Protein AF-A0A7C1D410-F1 (afdb_monomer)

Structure (mmCIF, N/CA/C/O backbone):
data_AF-A0A7C1D410-F1
#
_entry.id   AF-A0A7C1D410-F1
#
loop_
_atom_site.group_PDB
_atom_site.id
_atom_site.type_symbol
_atom_site.label_atom_id
_atom_site.label_alt_id
_atom_site.label_comp_id
_atom_site.label_asym_id
_atom_site.label_entity_id
_atom_site.label_seq_id
_atom_site.pdbx_PDB_ins_code
_atom_site.Cartn_x
_atom_site.Cartn_y
_atom_site.Cartn_z
_atom_site.occupancy
_atom_site.B_iso_or_equiv
_atom_site.auth_seq_id
_atom_site.auth_comp_id
_atom_site.auth_asym_id
_atom_site.auth_atom_id
_atom_site.pdbx_PDB_model_num
ATOM 1 N N . MET A 1 1 ? -9.248 -12.088 -56.729 1.00 52.62 1 MET A N 1
ATOM 2 C CA . MET A 1 1 ? -8.043 -11.972 -55.881 1.00 52.62 1 MET A CA 1
ATOM 3 C C . MET A 1 1 ? -7.050 -11.144 -56.674 1.00 52.62 1 MET A C 1
ATOM 5 O O . MET A 1 1 ? -6.505 -11.641 -57.649 1.00 52.62 1 MET A O 1
ATOM 9 N N . GLU A 1 2 ? -6.961 -9.853 -56.378 1.00 59.94 2 GLU A N 1
ATOM 10 C CA . GLU A 1 2 ? -6.149 -8.913 -57.153 1.00 59.94 2 GLU A CA 1
ATOM 11 C C . GLU A 1 2 ? -4.677 -9.097 -56.770 1.00 59.94 2 GLU A C 1
ATOM 13 O O . GLU A 1 2 ? -4.316 -9.057 -55.591 1.00 59.94 2 GLU A O 1
ATOM 18 N N . TYR A 1 3 ? -3.840 -9.412 -57.756 1.00 63.78 3 TYR A N 1
ATOM 19 C CA . TYR A 1 3 ? -2.422 -9.667 -57.544 1.00 63.78 3 TYR A CA 1
ATOM 20 C C . TYR A 1 3 ? -1.728 -8.333 -57.257 1.00 63.78 3 TYR A C 1
ATOM 22 O O . TYR A 1 3 ? -1.525 -7.523 -58.158 1.00 63.78 3 TYR A O 1
ATOM 30 N N . VAL A 1 4 ? -1.392 -8.083 -55.989 1.00 71.94 4 VAL A N 1
ATOM 31 C CA . VAL A 1 4 ? -0.622 -6.898 -55.595 1.00 71.94 4 VAL A CA 1
ATOM 32 C C . VAL A 1 4 ? 0.793 -7.041 -56.154 1.00 71.94 4 VAL A C 1
ATOM 34 O O . VAL A 1 4 ? 1.614 -7.784 -55.609 1.00 71.94 4 VAL A O 1
ATOM 37 N N . ASP A 1 5 ? 1.073 -6.330 -57.246 1.00 63.28 5 ASP A N 1
ATOM 38 C CA . ASP A 1 5 ? 2.399 -6.260 -57.855 1.00 63.28 5 ASP A CA 1
ATOM 39 C C . ASP A 1 5 ? 3.397 -5.648 -56.859 1.00 63.28 5 ASP A C 1
ATOM 41 O O . ASP A 1 5 ? 3.378 -4.452 -56.541 1.00 63.28 5 ASP A O 1
ATOM 45 N N . ARG A 1 6 ? 4.269 -6.492 -56.298 1.00 64.94 6 ARG A N 1
ATOM 46 C CA . ARG A 1 6 ? 5.335 -6.036 -55.406 1.00 64.94 6 ARG A CA 1
ATOM 47 C C . ARG A 1 6 ? 6.407 -5.376 -56.265 1.00 64.94 6 ARG A C 1
ATOM 49 O O . ARG A 1 6 ? 7.318 -6.057 -56.734 1.00 64.94 6 ARG A O 1
ATOM 56 N N . LYS A 1 7 ? 6.341 -4.043 -56.403 1.00 69.06 7 LYS A N 1
ATOM 57 C CA . LYS A 1 7 ? 7.440 -3.226 -56.951 1.00 69.06 7 LYS A CA 1
ATOM 58 C C . LYS A 1 7 ? 8.784 -3.764 -56.449 1.00 69.06 7 LYS A C 1
ATOM 60 O O . LYS A 1 7 ? 8.989 -3.882 -55.236 1.00 69.06 7 LYS A O 1
ATOM 65 N N . LYS A 1 8 ? 9.696 -4.079 -57.379 1.00 63.19 8 LYS A N 1
ATOM 66 C CA . LYS A 1 8 ? 11.074 -4.486 -57.064 1.00 63.19 8 LYS A CA 1
ATOM 67 C C . LYS A 1 8 ? 11.668 -3.445 -56.110 1.00 63.19 8 LYS A C 1
ATOM 69 O O . LYS A 1 8 ? 11.778 -2.270 -56.461 1.00 63.19 8 LYS A O 1
ATOM 74 N N . ARG A 1 9 ? 11.978 -3.857 -54.875 1.00 65.88 9 ARG A N 1
ATOM 75 C CA . ARG A 1 9 ? 12.610 -2.977 -53.880 1.00 65.88 9 ARG A CA 1
ATOM 76 C C . ARG A 1 9 ? 13.942 -2.487 -54.456 1.00 65.88 9 ARG A C 1
ATOM 78 O O . ARG A 1 9 ? 14.600 -3.230 -55.179 1.00 65.88 9 ARG A O 1
ATOM 85 N N . GLN A 1 10 ? 14.336 -1.247 -54.158 1.00 73.19 10 GLN A N 1
ATOM 86 C CA . GLN A 1 10 ? 15.646 -0.730 -54.574 1.00 73.19 10 GLN A CA 1
ATOM 87 C C . GLN A 1 10 ? 16.755 -1.713 -54.163 1.00 73.19 10 GLN A C 1
ATOM 89 O O . GLN A 1 10 ? 16.765 -2.191 -53.030 1.00 73.19 10 GLN A O 1
ATOM 94 N N . PHE A 1 11 ? 17.697 -1.985 -55.069 1.00 72.69 11 PHE A N 1
ATOM 95 C CA . PHE A 1 11 ? 18.791 -2.954 -54.894 1.00 72.69 11 PHE A CA 1
ATOM 96 C C . PHE A 1 11 ? 19.557 -2.785 -53.567 1.00 72.69 11 PHE A C 1
ATOM 98 O O . PHE A 1 11 ? 19.871 -3.756 -52.884 1.00 72.69 11 PHE A O 1
ATOM 105 N N . LEU A 1 12 ? 19.759 -1.537 -53.131 1.00 66.44 12 LEU A N 1
ATOM 106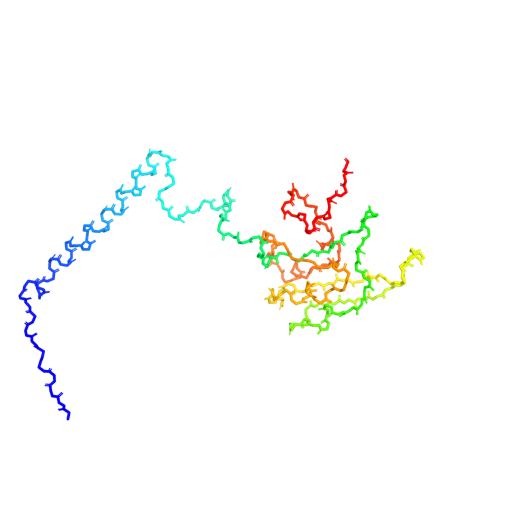 C CA . LEU A 1 12 ? 20.414 -1.197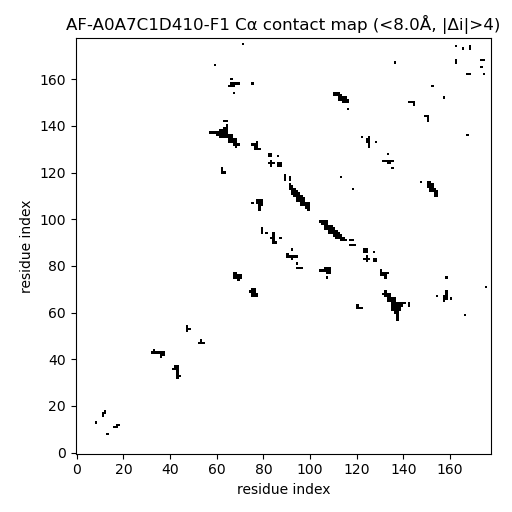 -51.861 1.00 66.44 12 LEU A CA 1
ATOM 107 C C . LEU A 1 12 ? 19.630 -1.630 -50.612 1.00 66.44 12 LEU A C 1
ATOM 109 O O . LEU A 1 12 ? 20.229 -1.897 -49.574 1.00 66.44 12 LEU A O 1
ATOM 113 N N . ILE A 1 13 ? 18.302 -1.708 -50.704 1.00 66.31 13 ILE A N 1
ATOM 114 C CA . ILE A 1 13 ? 17.437 -2.220 -49.633 1.00 66.31 13 ILE A CA 1
ATOM 115 C C . ILE A 1 13 ? 17.504 -3.753 -49.604 1.00 66.31 13 ILE A C 1
ATOM 117 O O . ILE A 1 13 ? 17.440 -4.352 -48.537 1.00 66.31 13 ILE A O 1
ATOM 121 N N . GLN A 1 14 ? 17.674 -4.388 -50.766 1.00 70.38 14 GLN A N 1
ATOM 122 C CA . GLN A 1 14 ? 17.748 -5.844 -50.908 1.00 70.38 14 GLN A CA 1
ATOM 123 C C . GLN A 1 14 ? 19.069 -6.434 -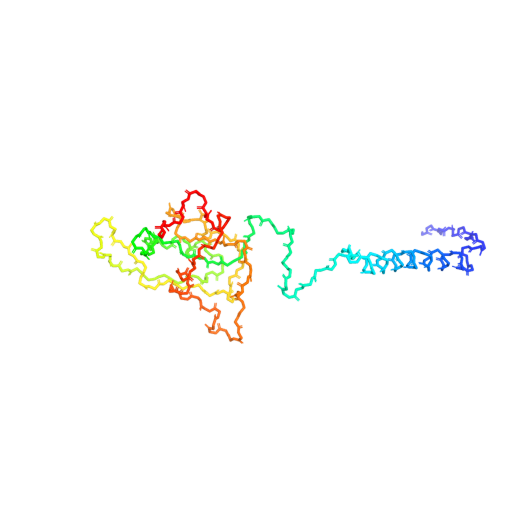50.385 1.00 70.38 14 GLN A C 1
ATOM 125 O O . GLN A 1 14 ? 19.098 -7.580 -49.954 1.00 70.38 14 GLN A O 1
ATOM 130 N N . ILE A 1 15 ? 20.144 -5.640 -50.383 1.00 84.25 15 ILE A N 1
ATOM 131 C CA . ILE A 1 15 ? 21.463 -6.010 -49.846 1.00 84.25 15 ILE A CA 1
ATOM 132 C C . ILE A 1 15 ? 21.547 -5.838 -48.311 1.00 84.25 15 ILE A C 1
ATOM 134 O O . ILE A 1 15 ? 22.497 -6.302 -47.689 1.00 84.25 15 ILE A O 1
ATOM 138 N N . TYR A 1 16 ? 20.552 -5.203 -47.676 1.00 82.12 16 TYR A N 1
ATOM 139 C CA . TYR A 1 16 ? 20.408 -4.989 -46.222 1.00 82.12 16 TYR A CA 1
ATOM 140 C C . TYR A 1 16 ? 21.549 -4.245 -45.489 1.00 82.12 16 TYR A C 1
ATOM 142 O O . TYR A 1 16 ? 21.303 -3.711 -44.407 1.00 82.12 16 TYR A O 1
ATOM 150 N N . TYR A 1 17 ? 22.758 -4.110 -46.051 1.00 86.44 17 TYR A N 1
ATOM 151 C CA . TYR A 1 17 ? 23.916 -3.493 -45.383 1.00 86.44 17 TYR A CA 1
ATOM 152 C C . TYR A 1 17 ? 23.662 -2.064 -44.896 1.00 86.44 17 TYR A C 1
ATOM 154 O O . TYR A 1 17 ? 24.119 -1.705 -43.813 1.00 86.44 17 TYR A O 1
ATOM 162 N N . ARG A 1 18 ? 22.902 -1.254 -45.647 1.00 85.44 18 ARG A N 1
ATOM 163 C CA . ARG A 1 18 ? 22.551 0.115 -45.230 1.00 85.44 18 ARG A CA 1
ATOM 164 C C . ARG A 1 18 ? 21.728 0.124 -43.941 1.00 85.44 18 ARG A C 1
ATOM 166 O O . ARG A 1 18 ? 21.987 0.939 -43.059 1.00 85.44 18 ARG A O 1
ATOM 173 N N . GLU A 1 19 ? 20.757 -0.775 -43.828 1.00 88.94 19 GLU A N 1
ATOM 174 C CA . GLU A 1 19 ? 19.895 -0.864 -42.647 1.00 88.94 19 GLU A CA 1
ATOM 175 C C . GLU A 1 19 ? 20.641 -1.480 -41.459 1.00 88.94 19 GLU A C 1
ATOM 177 O O . GLU A 1 19 ? 20.498 -1.003 -40.334 1.00 88.94 19 GLU A O 1
ATOM 182 N N . ILE A 1 20 ? 21.519 -2.459 -41.708 1.00 92.19 20 ILE A N 1
ATOM 183 C CA . ILE A 1 20 ? 22.400 -3.032 -40.680 1.00 92.19 20 ILE A CA 1
ATOM 184 C C . ILE A 1 20 ? 23.340 -1.958 -40.121 1.00 92.19 20 ILE A C 1
ATOM 186 O O . ILE A 1 20 ? 23.398 -1.765 -38.908 1.00 92.19 20 ILE A O 1
ATOM 190 N N . ALA A 1 21 ? 24.028 -1.208 -40.986 1.00 93.94 21 ALA A N 1
ATOM 191 C CA . ALA A 1 21 ? 24.919 -0.128 -40.570 1.00 93.94 21 ALA A CA 1
ATOM 192 C C . ALA A 1 21 ? 24.168 0.962 -39.794 1.00 93.94 21 ALA A C 1
ATOM 194 O O . ALA A 1 21 ? 24.667 1.468 -38.789 1.00 93.94 21 ALA A O 1
ATOM 195 N N . ARG A 1 22 ? 22.937 1.288 -40.213 1.00 92.38 22 ARG A N 1
ATOM 196 C CA . ARG A 1 22 ? 22.070 2.218 -39.485 1.00 92.38 22 ARG A CA 1
ATOM 197 C C . ARG A 1 22 ? 21.717 1.691 -38.093 1.00 92.38 22 ARG A C 1
ATOM 199 O O . ARG A 1 22 ? 21.797 2.453 -37.134 1.00 92.38 22 ARG A O 1
ATOM 206 N N . GLY A 1 23 ? 21.368 0.411 -37.969 1.00 94.88 23 GLY A N 1
ATOM 207 C CA . GLY A 1 23 ? 21.079 -0.234 -36.687 1.00 94.88 23 GLY A CA 1
ATOM 208 C C . GLY A 1 23 ? 22.282 -0.224 -35.744 1.00 94.88 23 GLY A C 1
ATOM 209 O O . GLY A 1 23 ? 22.157 0.233 -34.608 1.00 94.88 23 GLY A O 1
ATOM 210 N N . VAL A 1 24 ? 23.454 -0.636 -36.240 1.00 96.88 24 VAL A N 1
ATOM 211 C CA . VAL A 1 24 ? 24.717 -0.607 -35.481 1.00 96.88 24 VAL A CA 1
ATOM 212 C C . VAL A 1 24 ? 25.047 0.815 -35.040 1.00 96.88 24 VAL A C 1
ATOM 214 O O . VAL A 1 24 ? 25.335 1.045 -33.874 1.00 96.88 24 VAL A O 1
ATOM 217 N N . TRP A 1 25 ? 24.928 1.807 -35.924 1.00 96.75 25 TRP A N 1
ATOM 218 C CA . TRP A 1 25 ? 25.192 3.197 -35.555 1.00 96.75 25 TRP A CA 1
ATOM 219 C C . TRP A 1 25 ? 24.279 3.690 -34.421 1.00 96.75 25 TRP A C 1
ATOM 221 O O . TRP A 1 25 ? 24.751 4.352 -33.493 1.00 96.75 25 TRP A O 1
ATOM 231 N N . ILE A 1 26 ? 22.986 3.343 -34.450 1.00 95.00 26 ILE A N 1
ATOM 232 C CA . ILE A 1 26 ? 22.039 3.705 -33.384 1.00 95.00 26 ILE A CA 1
ATOM 233 C C . ILE A 1 26 ? 22.449 3.048 -32.059 1.00 95.00 26 ILE A C 1
ATOM 235 O O . ILE A 1 26 ? 22.547 3.740 -31.042 1.00 95.00 26 ILE A O 1
ATOM 239 N N . THR A 1 27 ? 22.717 1.739 -32.049 1.00 95.31 27 THR A N 1
ATOM 240 C CA . THR A 1 27 ? 23.078 1.016 -30.818 1.00 95.31 27 THR A CA 1
ATOM 241 C C . THR A 1 27 ? 24.409 1.502 -30.252 1.00 95.31 27 THR A C 1
ATOM 243 O O . THR A 1 27 ? 24.490 1.806 -29.061 1.00 95.31 27 THR A O 1
ATOM 246 N N . THR A 1 28 ? 25.418 1.692 -31.106 1.00 96.56 28 THR A N 1
ATOM 247 C CA . THR A 1 28 ? 26.718 2.268 -30.748 1.00 96.56 28 THR A CA 1
ATOM 248 C C . THR A 1 28 ? 26.562 3.662 -30.135 1.00 96.56 28 THR A C 1
ATOM 250 O O . THR A 1 28 ? 27.127 3.935 -29.075 1.00 96.56 28 THR A O 1
ATOM 253 N N . LYS A 1 29 ? 25.734 4.536 -30.724 1.00 94.56 29 LYS A N 1
ATOM 254 C CA . LYS A 1 29 ? 25.458 5.877 -30.182 1.00 94.56 29 LYS A CA 1
ATOM 255 C C . LYS A 1 29 ? 24.844 5.822 -28.781 1.00 94.56 29 LYS A C 1
ATOM 257 O O . LYS A 1 29 ? 25.251 6.587 -27.906 1.00 94.56 29 LYS A O 1
ATOM 262 N N . HIS A 1 30 ? 23.867 4.944 -28.551 1.00 91.94 30 HIS A N 1
ATOM 263 C CA . HIS A 1 30 ? 23.249 4.792 -27.231 1.00 91.94 30 HIS A CA 1
ATOM 264 C C . HIS A 1 30 ? 24.221 4.216 -26.195 1.00 91.94 30 HIS A C 1
ATOM 266 O O . HIS A 1 30 ? 24.266 4.729 -25.075 1.00 91.94 30 HIS A O 1
ATOM 272 N N . PHE A 1 31 ? 25.027 3.220 -26.577 1.00 92.38 31 PHE A N 1
ATOM 273 C CA . PHE A 1 31 ? 26.050 2.621 -25.720 1.00 92.38 31 PHE A CA 1
ATOM 274 C C . PHE A 1 31 ? 27.056 3.668 -25.238 1.00 92.38 31 PHE A C 1
ATOM 276 O O . PHE A 1 31 ? 27.180 3.894 -24.035 1.00 92.38 31 PHE A O 1
ATOM 283 N N . PHE A 1 32 ? 27.704 4.380 -26.164 1.00 93.31 32 PHE A N 1
ATOM 284 C CA . PHE A 1 32 ? 28.724 5.363 -25.801 1.00 93.31 32 PHE A CA 1
ATOM 285 C C . PHE A 1 32 ? 28.147 6.556 -25.033 1.00 93.31 32 PHE A C 1
ATOM 287 O O . PHE A 1 32 ? 28.782 7.038 -24.098 1.00 93.31 32 PHE A O 1
ATOM 294 N N . ARG A 1 33 ? 26.919 7.000 -25.343 1.00 90.00 33 ARG A N 1
ATOM 295 C CA . ARG A 1 33 ? 26.252 8.063 -24.570 1.00 90.00 33 ARG A CA 1
ATOM 296 C C . ARG A 1 33 ? 26.000 7.647 -23.119 1.00 90.00 33 ARG A C 1
ATOM 298 O O . ARG A 1 33 ? 26.190 8.458 -22.216 1.00 90.00 33 ARG A O 1
ATOM 305 N N . ASN A 1 34 ? 25.549 6.414 -22.892 1.00 89.88 34 ASN A N 1
ATOM 306 C CA . ASN A 1 34 ? 25.283 5.913 -21.544 1.00 89.88 34 ASN A CA 1
ATOM 307 C C . ASN A 1 34 ? 26.589 5.646 -20.781 1.00 89.88 34 ASN A C 1
ATOM 309 O O . ASN A 1 34 ? 26.687 6.027 -19.616 1.00 89.88 34 ASN A O 1
ATOM 313 N N . LEU A 1 35 ? 27.598 5.077 -21.450 1.00 89.62 35 LEU A N 1
ATOM 314 C CA . LEU A 1 35 ? 28.924 4.831 -20.881 1.00 89.62 35 LEU A CA 1
ATOM 315 C C . LEU A 1 35 ? 29.604 6.135 -20.453 1.00 89.62 35 LEU A C 1
ATOM 317 O O . LEU A 1 35 ? 30.111 6.226 -19.342 1.00 89.62 35 LEU A O 1
ATOM 321 N N . TRP A 1 36 ? 29.554 7.171 -21.293 1.00 90.62 36 TRP A N 1
ATOM 322 C CA . TRP A 1 36 ? 30.120 8.481 -20.967 1.00 90.62 36 TRP A CA 1
ATOM 323 C C . TRP A 1 36 ? 29.472 9.109 -19.729 1.00 90.62 36 TRP A C 1
ATOM 325 O O . TRP A 1 36 ? 30.154 9.659 -18.865 1.00 90.62 36 TRP A O 1
ATOM 335 N N . LYS A 1 37 ? 28.143 9.017 -19.612 1.00 87.94 37 LYS A N 1
ATOM 336 C CA . LYS A 1 37 ? 27.432 9.488 -18.417 1.00 87.94 37 LYS A CA 1
ATOM 337 C C . LYS A 1 37 ? 27.864 8.714 -17.167 1.00 87.94 37 LYS A C 1
ATOM 339 O O . LYS A 1 37 ? 28.155 9.345 -16.159 1.00 87.94 37 LYS A O 1
ATOM 344 N N . TRP A 1 38 ? 27.985 7.388 -17.255 1.00 82.62 38 TRP A N 1
ATOM 345 C CA . TRP A 1 38 ? 28.460 6.561 -16.141 1.00 82.62 38 TRP A CA 1
ATOM 346 C C . TRP A 1 38 ? 29.895 6.918 -15.718 1.00 82.62 38 TRP A C 1
ATOM 348 O O . TRP A 1 38 ? 30.133 7.159 -14.539 1.00 82.62 38 TRP A O 1
ATOM 358 N N . LEU A 1 39 ? 30.819 7.073 -16.677 1.00 89.25 39 LEU A N 1
ATOM 359 C CA . LEU A 1 39 ? 32.204 7.505 -16.425 1.00 89.25 39 LEU A CA 1
ATOM 360 C C . LEU A 1 39 ? 32.301 8.897 -15.777 1.00 89.25 39 LEU A C 1
ATOM 362 O O . LEU A 1 39 ? 33.273 9.193 -15.093 1.00 89.25 39 LEU A O 1
ATOM 366 N N . THR A 1 40 ? 31.301 9.756 -15.988 1.00 88.81 40 THR A N 1
ATOM 367 C CA . THR A 1 40 ? 31.222 11.106 -15.402 1.00 88.81 40 THR A CA 1
ATOM 368 C C . THR A 1 40 ? 30.345 11.161 -14.145 1.00 88.81 40 THR A C 1
ATOM 370 O O . THR A 1 40 ? 29.924 12.246 -13.747 1.00 88.81 40 THR A O 1
ATOM 373 N N . PHE A 1 41 ? 30.044 10.007 -13.532 1.00 81.31 41 PHE A N 1
ATOM 374 C CA . PHE A 1 41 ? 29.181 9.862 -12.348 1.00 81.31 41 PHE A CA 1
ATOM 375 C C . PHE A 1 41 ? 27.780 10.485 -12.505 1.00 81.31 41 PHE A C 1
ATOM 377 O O . PHE A 1 41 ? 27.118 10.840 -11.533 1.00 81.31 41 PHE A O 1
ATOM 384 N N . ARG A 1 42 ? 27.293 10.616 -13.744 1.00 78.62 42 ARG A N 1
ATOM 385 C CA . ARG A 1 42 ? 25.939 11.082 -14.066 1.00 78.62 42 ARG A CA 1
ATOM 386 C C . ARG A 1 42 ? 25.040 9.886 -14.368 1.00 78.62 42 ARG A C 1
ATOM 388 O O . ARG A 1 42 ? 25.457 8.943 -15.040 1.00 78.62 42 ARG A O 1
ATOM 395 N N . LYS A 1 43 ? 23.768 9.939 -13.953 1.00 70.62 43 LYS A N 1
ATOM 396 C CA . LYS A 1 43 ? 22.791 8.876 -14.257 1.00 70.62 43 LYS A CA 1
ATOM 397 C C . LYS A 1 43 ? 22.645 8.698 -15.775 1.00 70.62 43 LYS A C 1
ATOM 399 O O . LYS A 1 43 ? 22.182 9.582 -16.502 1.00 70.62 43 LYS A O 1
ATOM 404 N N . GLY A 1 44 ? 23.149 7.560 -16.254 1.00 67.44 44 GLY A N 1
ATOM 405 C CA . GLY A 1 44 ? 23.318 7.250 -17.670 1.00 67.44 44 GLY A CA 1
ATOM 406 C C . GLY A 1 44 ? 22.053 6.743 -18.345 1.00 67.44 44 GLY A C 1
ATOM 407 O O . GLY A 1 44 ? 21.590 7.327 -19.331 1.00 67.44 44 GLY A O 1
ATOM 408 N N . GLY A 1 45 ? 21.529 5.646 -17.801 1.00 71.94 45 GLY A N 1
ATOM 409 C CA . GLY A 1 45 ? 20.339 4.948 -18.275 1.00 71.94 45 GLY A CA 1
ATOM 410 C C . GLY A 1 45 ? 19.094 5.241 -17.438 1.00 71.94 45 GLY A C 1
ATOM 411 O O . GLY A 1 45 ? 19.143 5.987 -16.468 1.00 71.94 45 GLY A O 1
ATOM 412 N N . VAL A 1 46 ? 17.987 4.602 -17.820 1.00 78.06 46 VAL A N 1
ATOM 413 C CA . VAL A 1 46 ? 16.696 4.607 -17.095 1.00 78.06 46 VAL A CA 1
ATOM 414 C C . VAL A 1 46 ? 16.721 3.627 -15.904 1.00 78.06 46 VAL A C 1
ATOM 416 O O . VAL A 1 46 ? 15.696 3.301 -15.323 1.00 78.06 46 VAL A O 1
ATOM 419 N N . VAL A 1 47 ? 17.898 3.100 -15.561 1.00 83.06 47 VAL A N 1
ATOM 420 C CA . VAL A 1 47 ? 18.067 2.143 -14.468 1.00 83.06 47 VAL A CA 1
ATOM 421 C C . VAL A 1 47 ? 18.189 2.888 -13.145 1.00 83.06 47 VAL A C 1
ATOM 423 O O . VAL A 1 47 ? 18.883 3.901 -13.060 1.00 83.06 47 VAL A O 1
ATOM 426 N N . ILE A 1 48 ? 17.519 2.360 -12.130 1.00 85.38 48 ILE A N 1
ATOM 427 C CA . ILE A 1 48 ? 17.669 2.763 -10.734 1.00 85.38 48 ILE A CA 1
ATOM 428 C C . ILE A 1 48 ? 18.424 1.664 -9.991 1.00 85.38 48 ILE A C 1
ATOM 430 O O . ILE A 1 48 ? 18.319 0.488 -10.354 1.00 85.38 48 ILE A O 1
ATOM 434 N N . LEU A 1 49 ? 19.192 2.044 -8.975 1.00 86.38 49 LEU A N 1
ATOM 435 C CA . LEU A 1 49 ? 19.882 1.087 -8.119 1.00 86.38 49 LEU A CA 1
ATOM 436 C C . LEU A 1 49 ? 18.956 0.719 -6.957 1.00 86.38 49 LEU A C 1
ATOM 438 O O . LEU A 1 49 ? 18.907 1.421 -5.959 1.00 86.38 49 LEU A O 1
ATOM 442 N N . TYR A 1 50 ? 18.176 -0.343 -7.121 1.00 87.25 50 TYR A N 1
ATOM 443 C CA . TYR A 1 50 ? 17.343 -0.878 -6.045 1.00 87.25 50 TYR A CA 1
ATOM 444 C C . TYR A 1 50 ? 18.179 -1.845 -5.189 1.00 87.25 50 TYR A C 1
ATOM 446 O O . TYR A 1 50 ? 18.838 -2.705 -5.787 1.00 87.25 50 TYR A O 1
ATOM 454 N N . PRO A 1 51 ? 18.121 -1.801 -3.843 1.00 88.12 51 PRO A N 1
ATOM 455 C CA . PRO A 1 51 ? 17.160 -1.087 -2.986 1.00 88.12 51 PRO A CA 1
ATOM 456 C C . PRO A 1 51 ? 17.551 0.334 -2.533 1.00 88.12 51 PRO A C 1
ATOM 458 O O . PRO A 1 51 ? 16.755 0.978 -1.857 1.00 88.12 51 PRO A O 1
ATOM 461 N N . GLU A 1 52 ? 18.740 0.832 -2.864 1.00 86.62 52 GLU A N 1
ATOM 462 C CA . GLU A 1 52 ? 19.272 2.107 -2.355 1.00 86.62 52 GLU A CA 1
ATOM 463 C C . GLU A 1 52 ? 18.508 3.338 -2.870 1.00 86.62 52 GLU A C 1
ATOM 465 O O . GLU A 1 52 ? 18.402 4.351 -2.182 1.00 86.62 52 GLU A O 1
ATOM 470 N N . GLU A 1 53 ? 17.974 3.257 -4.086 1.00 84.44 53 GLU A N 1
ATOM 471 C CA . GLU A 1 53 ? 17.153 4.282 -4.712 1.00 84.44 53 GLU A CA 1
ATOM 472 C C . GLU A 1 53 ? 15.747 3.747 -4.988 1.00 84.44 53 GLU A C 1
ATOM 474 O O . GLU A 1 53 ? 15.556 2.721 -5.649 1.00 84.44 53 GLU A O 1
ATOM 479 N N . THR A 1 54 ? 14.738 4.492 -4.540 1.00 79.50 54 THR A N 1
ATOM 480 C CA . THR A 1 54 ? 13.342 4.223 -4.878 1.00 79.50 54 THR A CA 1
ATOM 481 C C . THR A 1 54 ? 12.954 4.902 -6.187 1.00 79.50 54 THR A C 1
ATOM 483 O O . THR A 1 54 ? 13.607 5.823 -6.688 1.00 79.50 54 THR A O 1
ATOM 486 N N . ARG A 1 55 ? 11.872 4.410 -6.790 1.00 79.25 55 ARG A N 1
ATOM 487 C CA . ARG A 1 55 ? 11.332 4.966 -8.030 1.00 79.25 55 ARG A CA 1
ATOM 488 C C . ARG A 1 55 ? 10.769 6.374 -7.787 1.00 79.25 55 ARG A C 1
ATOM 490 O O . ARG A 1 55 ? 9.800 6.488 -7.040 1.00 79.25 55 ARG A O 1
ATOM 497 N N . PRO A 1 56 ? 11.296 7.424 -8.446 1.00 76.81 56 PRO A N 1
ATOM 498 C CA . PRO A 1 56 ? 10.800 8.789 -8.262 1.00 76.81 56 PRO A CA 1
ATOM 499 C C . PRO A 1 56 ? 9.458 9.040 -8.966 1.00 76.81 56 PRO A C 1
ATOM 501 O O . PRO A 1 56 ? 8.849 10.085 -8.773 1.00 76.81 56 PRO A O 1
ATOM 504 N N . ASP A 1 57 ? 9.008 8.117 -9.818 1.00 82.25 57 ASP A N 1
ATOM 505 C CA . ASP A 1 57 ? 7.821 8.260 -10.660 1.00 82.25 57 ASP A CA 1
ATOM 506 C C . ASP A 1 57 ? 6.532 7.691 -10.037 1.00 82.25 57 ASP A C 1
ATOM 508 O O . ASP A 1 57 ? 5.518 7.576 -10.726 1.00 82.25 57 ASP A O 1
ATOM 512 N N . MET A 1 58 ? 6.532 7.344 -8.744 1.00 79.94 58 MET A N 1
ATOM 513 C CA . MET A 1 58 ? 5.300 6.963 -8.045 1.00 79.94 58 MET A CA 1
ATOM 514 C C . MET A 1 58 ? 4.443 8.187 -7.709 1.00 79.94 58 MET A C 1
ATOM 516 O O . MET A 1 58 ? 4.922 9.189 -7.185 1.00 79.94 58 MET A O 1
ATOM 520 N N . SER A 1 59 ? 3.143 8.090 -7.992 1.00 83.00 59 SER A N 1
ATOM 521 C CA . SER A 1 59 ? 2.173 9.102 -7.572 1.00 83.00 59 SER A CA 1
ATOM 522 C C . SER A 1 59 ? 1.991 9.075 -6.047 1.00 83.00 59 SER A C 1
ATOM 524 O O . SER A 1 59 ? 1.953 7.984 -5.473 1.00 83.00 59 SER A O 1
ATOM 526 N N . PRO A 1 60 ? 1.754 10.231 -5.399 1.00 78.88 60 PRO A N 1
ATOM 527 C CA . PRO A 1 60 ? 1.340 10.277 -3.995 1.00 78.88 60 PRO A CA 1
ATOM 528 C C . PRO A 1 60 ? 0.066 9.466 -3.704 1.00 78.88 60 PRO A C 1
ATOM 530 O O . PRO A 1 60 ? -0.104 8.955 -2.606 1.00 78.88 60 PRO A O 1
ATOM 533 N N . ASN A 1 61 ? -0.807 9.289 -4.703 1.00 81.88 61 ASN A N 1
ATOM 534 C CA . ASN A 1 61 ? -2.063 8.541 -4.571 1.00 81.88 61 ASN A CA 1
ATOM 535 C C . ASN A 1 61 ? -1.902 7.038 -4.863 1.00 81.88 61 ASN A C 1
ATOM 537 O O . ASN A 1 61 ? -2.886 6.348 -5.151 1.00 81.88 61 ASN A O 1
ATOM 541 N N . ASN A 1 62 ? -0.669 6.526 -4.871 1.00 86.44 62 ASN A N 1
ATOM 542 C CA . ASN A 1 62 ? -0.424 5.115 -5.121 1.00 86.44 62 ASN A CA 1
ATOM 543 C C . ASN A 1 62 ? -1.068 4.236 -4.033 1.00 86.44 62 ASN A C 1
ATOM 545 O O . ASN A 1 62 ? -1.123 4.589 -2.858 1.00 86.44 62 ASN A O 1
ATOM 549 N N . ARG A 1 63 ? -1.568 3.069 -4.441 1.00 90.06 63 ARG A N 1
ATOM 550 C CA . ARG A 1 63 ? -2.315 2.143 -3.581 1.00 90.06 63 ARG A CA 1
ATOM 551 C C . ARG A 1 63 ? -1.389 1.026 -3.109 1.00 90.06 63 ARG A C 1
ATOM 553 O O . ARG A 1 63 ? -1.367 -0.054 -3.691 1.00 90.06 63 ARG A O 1
ATOM 560 N N . GLY A 1 64 ? -0.584 1.319 -2.095 1.00 88.62 64 GLY A N 1
ATOM 561 C CA . GLY A 1 64 ? 0.384 0.395 -1.509 1.00 88.62 64 GLY A CA 1
ATOM 562 C C . GLY A 1 64 ? -0.140 -0.285 -0.243 1.00 88.62 64 GLY A C 1
ATOM 563 O O . GLY A 1 64 ? -1.126 -1.024 -0.268 1.00 88.62 64 GLY A O 1
ATOM 564 N N . ARG A 1 65 ? 0.557 -0.092 0.880 1.00 87.19 65 ARG A N 1
ATOM 565 C CA . ARG A 1 65 ? 0.278 -0.795 2.142 1.00 87.19 65 ARG A CA 1
ATOM 566 C C . ARG A 1 65 ? -0.965 -0.273 2.857 1.00 87.19 65 ARG A C 1
ATOM 568 O O . ARG A 1 65 ? -1.127 0.928 3.025 1.00 87.19 65 ARG A O 1
ATOM 575 N N . HIS A 1 66 ? -1.794 -1.194 3.350 1.00 91.06 66 HIS A N 1
ATOM 576 C CA . HIS A 1 66 ? -2.937 -0.878 4.207 1.00 91.06 66 HIS A CA 1
ATOM 577 C C . HIS A 1 66 ? -2.460 -0.509 5.614 1.00 91.06 66 HIS A C 1
ATOM 579 O O . HIS A 1 66 ? -1.629 -1.217 6.188 1.00 91.06 66 HIS A O 1
ATOM 585 N N . VAL A 1 67 ? -3.027 0.554 6.175 1.00 90.50 67 VAL A N 1
ATOM 586 C CA . VAL A 1 67 ? -2.761 1.009 7.543 1.00 90.50 67 VAL A CA 1
ATOM 587 C C . VAL A 1 67 ? -4.054 1.386 8.249 1.00 90.50 67 VAL A C 1
ATOM 589 O O . VAL A 1 67 ? -5.012 1.847 7.620 1.00 90.50 67 VAL A O 1
ATOM 592 N N . LEU A 1 68 ? -4.075 1.182 9.565 1.00 91.19 68 LEU A N 1
ATOM 593 C CA . LEU A 1 68 ? -5.136 1.671 10.432 1.00 91.19 68 LEU A CA 1
ATOM 594 C C . LEU A 1 68 ? -4.686 2.961 11.103 1.00 91.19 68 LEU A C 1
ATOM 596 O O . LEU A 1 68 ? -3.649 3.008 11.758 1.00 91.19 68 LEU A O 1
ATOM 600 N N . VAL A 1 69 ? -5.503 3.999 10.969 1.00 87.75 69 VAL A N 1
ATOM 601 C CA . VAL A 1 69 ? -5.225 5.296 11.576 1.00 87.75 69 VAL A CA 1
ATOM 602 C C . VAL A 1 69 ? -5.529 5.242 13.070 1.00 87.75 69 VAL A C 1
ATOM 604 O O . VAL A 1 69 ? -6.553 4.698 13.503 1.00 87.75 69 VAL A O 1
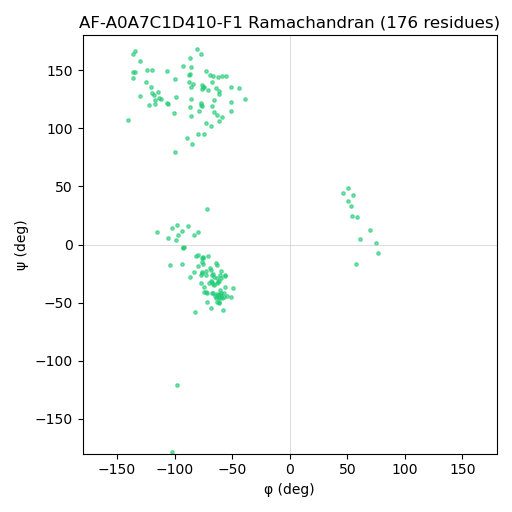ATOM 607 N N . GLN A 1 70 ? -4.636 5.831 13.857 1.00 85.62 70 GLN A N 1
ATOM 608 C CA . GLN A 1 70 ? -4.775 5.952 15.301 1.00 85.62 70 GLN A CA 1
ATOM 609 C C . GLN A 1 70 ? -5.448 7.279 15.689 1.00 85.62 70 GLN A C 1
ATOM 611 O O . GLN A 1 70 ? -5.426 8.276 14.962 1.00 85.62 70 GLN A O 1
ATOM 616 N N . ARG A 1 71 ? -6.107 7.284 16.844 1.00 83.81 71 ARG A N 1
ATOM 617 C CA . ARG A 1 71 ? -6.512 8.494 17.566 1.00 83.81 71 ARG A CA 1
ATOM 618 C C . ARG A 1 71 ? -5.314 9.042 18.362 1.00 83.81 71 ARG A C 1
ATOM 620 O O . ARG A 1 71 ? -4.348 8.309 18.551 1.00 83.81 71 ARG A O 1
ATOM 627 N N . PRO A 1 72 ? -5.393 10.271 18.907 1.00 78.69 72 PRO A N 1
ATOM 628 C CA . PRO A 1 72 ? -4.322 10.833 19.740 1.00 78.69 72 PRO A CA 1
ATOM 629 C C . PRO A 1 72 ? -3.951 9.977 20.961 1.00 78.69 72 PRO A C 1
ATOM 631 O O . PRO A 1 72 ? -2.824 10.016 21.426 1.00 78.69 72 PRO A O 1
ATOM 634 N N . ASN A 1 73 ? -4.885 9.166 21.464 1.00 76.44 73 ASN A N 1
ATOM 635 C CA . ASN A 1 73 ? -4.647 8.223 22.559 1.00 76.44 73 ASN A CA 1
ATOM 636 C C . ASN A 1 73 ? -4.022 6.881 22.108 1.00 76.44 73 ASN A C 1
ATOM 638 O O . ASN A 1 73 ? -4.011 5.932 22.886 1.00 76.44 73 ASN A O 1
ATOM 642 N N . GLY A 1 74 ? -3.597 6.751 20.846 1.00 77.31 74 GLY A N 1
ATOM 643 C CA . GLY A 1 74 ? -3.047 5.518 20.264 1.00 77.31 74 GLY A CA 1
ATOM 644 C C . GLY A 1 74 ? -4.089 4.448 19.901 1.00 77.31 74 GLY A C 1
ATOM 645 O O . GLY A 1 74 ? -3.765 3.448 19.261 1.00 77.31 74 GLY A O 1
ATOM 646 N N . SER A 1 75 ? -5.367 4.635 20.254 1.00 83.12 75 SER A N 1
ATOM 647 C CA . SER A 1 75 ? -6.427 3.677 19.911 1.00 83.12 75 SER A CA 1
ATOM 648 C C . SER A 1 75 ? -6.778 3.721 18.418 1.00 83.12 75 SER A C 1
ATOM 650 O O . SER A 1 75 ? -6.732 4.770 17.781 1.00 83.12 75 SER A O 1
ATOM 652 N N . SER A 1 76 ? -7.200 2.594 17.839 1.00 87.88 76 SER A N 1
ATOM 653 C CA . SER A 1 76 ? -7.661 2.555 16.441 1.00 87.88 76 SER A CA 1
ATOM 654 C C . SER A 1 76 ? -8.888 3.444 16.224 1.00 87.88 76 SER A C 1
ATOM 656 O O . SER A 1 76 ? -9.894 3.264 16.909 1.00 87.88 76 SER A O 1
ATOM 658 N N . ARG A 1 77 ? -8.871 4.317 15.207 1.00 90.19 77 ARG A N 1
ATOM 659 C CA . ARG A 1 77 ? -10.016 5.164 14.813 1.00 90.19 77 ARG A CA 1
ATOM 660 C C . ARG A 1 77 ? -11.235 4.365 14.325 1.00 90.19 77 ARG A C 1
ATOM 662 O O . ARG A 1 77 ? -12.342 4.896 14.264 1.00 90.19 77 ARG A O 1
ATOM 669 N N . CYS A 1 78 ? -11.061 3.085 13.998 1.00 93.06 78 CYS A N 1
ATOM 670 C CA . CYS A 1 78 ? -12.128 2.216 13.511 1.00 93.06 78 CYS A CA 1
ATOM 671 C C . CYS A 1 78 ? -13.253 2.053 14.547 1.00 93.06 78 CYS A C 1
ATOM 673 O O . CYS A 1 78 ? -13.003 1.742 15.708 1.00 93.06 78 CYS A O 1
ATOM 675 N N . VAL A 1 79 ? -14.502 2.210 14.098 1.00 93.69 79 VAL A N 1
ATOM 676 C CA . VAL A 1 79 ? -15.728 2.025 14.906 1.00 93.69 79 VAL A CA 1
ATOM 677 C C . VAL A 1 79 ? -16.435 0.692 14.625 1.00 93.69 79 VAL A C 1
ATOM 679 O O . VAL A 1 79 ? -17.605 0.514 14.947 1.00 93.69 79 VAL A O 1
ATOM 682 N N . ALA A 1 80 ? -15.746 -0.239 13.955 1.00 95.75 80 ALA A N 1
ATOM 683 C CA . ALA A 1 80 ? -16.255 -1.561 13.583 1.00 95.75 80 ALA A CA 1
ATOM 684 C C . ALA A 1 80 ? -17.625 -1.551 12.856 1.00 95.75 80 ALA A C 1
ATOM 686 O O . ALA A 1 80 ? -18.441 -2.452 13.036 1.00 95.75 80 ALA A O 1
ATOM 687 N N . CYS A 1 81 ? -17.867 -0.557 11.990 1.00 95.31 81 CYS A N 1
ATOM 688 C CA . CYS A 1 81 ? -19.095 -0.443 11.182 1.00 95.31 81 CYS A CA 1
ATOM 689 C C . CYS A 1 81 ? -19.216 -1.488 10.055 1.00 95.31 81 CYS A C 1
ATOM 691 O O . CYS A 1 81 ? -20.259 -1.580 9.419 1.00 95.31 81 CYS A O 1
ATOM 693 N N . GLN A 1 82 ? -18.144 -2.241 9.782 1.00 95.44 82 GLN A N 1
ATOM 694 C CA . GLN A 1 82 ? -18.040 -3.286 8.752 1.00 95.44 82 GLN A CA 1
ATOM 695 C C . GLN A 1 82 ? -18.238 -2.848 7.289 1.00 95.44 82 GLN A C 1
ATOM 697 O O . GLN A 1 82 ? -18.147 -3.685 6.397 1.00 95.44 82 GLN A O 1
ATOM 702 N N . MET A 1 83 ? -18.392 -1.553 6.994 1.00 97.06 83 MET A N 1
ATOM 703 C CA . MET A 1 83 ? -18.561 -1.064 5.614 1.00 97.06 83 MET A CA 1
ATOM 704 C C . MET A 1 83 ? -17.403 -1.465 4.688 1.00 97.06 83 MET A C 1
ATOM 706 O O . MET A 1 83 ? -17.631 -1.900 3.562 1.00 97.06 83 MET A O 1
ATOM 710 N N . CYS A 1 84 ? -16.160 -1.386 5.178 1.00 97.12 84 CYS A N 1
ATOM 711 C CA . CYS A 1 84 ? -14.981 -1.773 4.405 1.00 97.12 84 CYS A CA 1
ATOM 712 C C . CYS A 1 84 ? -14.914 -3.283 4.118 1.00 97.12 84 CYS A C 1
ATOM 714 O O . CYS A 1 84 ? -14.430 -3.671 3.057 1.00 97.12 84 CYS A O 1
ATOM 716 N N . ALA A 1 85 ? -15.419 -4.128 5.022 1.00 97.06 85 ALA A N 1
ATOM 717 C CA . ALA A 1 85 ? -15.509 -5.567 4.793 1.00 97.06 85 ALA A CA 1
ATOM 718 C C . ALA A 1 85 ? -16.594 -5.895 3.759 1.00 97.06 85 ALA A C 1
ATOM 720 O O . ALA A 1 85 ? -16.348 -6.684 2.850 1.00 97.06 85 ALA A O 1
ATOM 721 N N . THR A 1 86 ? -17.746 -5.223 3.836 1.00 97.31 86 THR A N 1
ATOM 722 C CA . THR A 1 86 ? -18.865 -5.416 2.902 1.00 97.31 86 THR A CA 1
ATOM 723 C C . THR A 1 86 ? -18.539 -4.959 1.481 1.00 97.31 86 THR A C 1
ATOM 725 O O . THR A 1 86 ? -18.887 -5.648 0.528 1.00 97.31 86 THR A O 1
ATOM 728 N N . ILE A 1 87 ? -17.859 -3.818 1.312 1.00 98.00 87 ILE A N 1
ATOM 729 C CA . ILE A 1 87 ? -17.511 -3.295 -0.021 1.00 98.00 87 ILE A CA 1
ATOM 730 C C . ILE A 1 87 ? -16.339 -4.045 -0.669 1.00 98.00 87 ILE A C 1
ATOM 732 O O . ILE A 1 87 ? -16.075 -3.873 -1.858 1.00 98.00 87 ILE A O 1
ATOM 736 N N . CYS A 1 88 ? -15.588 -4.837 0.104 1.00 98.00 88 CYS A N 1
ATOM 737 C CA . CYS A 1 88 ? -14.383 -5.490 -0.382 1.00 98.00 88 CYS A CA 1
ATOM 738 C C . CYS A 1 88 ? -14.733 -6.524 -1.469 1.00 98.00 88 CYS A C 1
ATOM 740 O O . CYS A 1 88 ? -15.315 -7.563 -1.150 1.00 98.00 88 CYS A O 1
ATOM 742 N N . PRO A 1 89 ? -14.309 -6.324 -2.733 1.00 97.88 89 PRO A N 1
ATOM 743 C CA . PRO A 1 89 ? -14.661 -7.239 -3.820 1.00 97.88 89 PRO A CA 1
ATOM 744 C C . PRO A 1 89 ? -14.003 -8.616 -3.659 1.00 97.88 89 PRO A C 1
ATOM 746 O O . PRO A 1 89 ? -14.531 -9.613 -4.135 1.00 97.88 89 PRO A O 1
ATOM 749 N N . ALA A 1 90 ? -12.863 -8.682 -2.964 1.00 97.38 90 ALA A N 1
ATOM 750 C CA . ALA A 1 90 ? -12.144 -9.921 -2.672 1.00 97.38 90 ALA A CA 1
ATOM 751 C C . ALA A 1 90 ? -12.543 -10.567 -1.331 1.00 97.38 90 ALA A C 1
ATOM 753 O O . ALA A 1 90 ? -11.992 -11.609 -0.969 1.00 97.38 90 ALA A O 1
ATOM 754 N N . GLN A 1 91 ? -13.446 -9.931 -0.569 1.00 97.00 91 GLN A N 1
ATOM 755 C CA . GLN A 1 91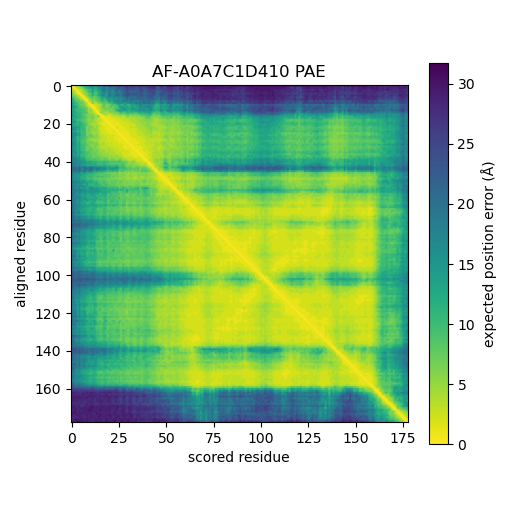 ? -13.888 -10.377 0.759 1.00 97.00 91 GLN A CA 1
ATOM 756 C C . GLN A 1 91 ? -12.710 -10.781 1.668 1.00 97.00 91 GLN A C 1
ATOM 758 O O . GLN A 1 91 ? -12.698 -11.845 2.293 1.00 97.00 91 GLN A O 1
ATOM 763 N N . CYS A 1 92 ? -11.654 -9.961 1.679 1.00 96.62 92 CYS A N 1
ATOM 764 C CA . CYS A 1 92 ? -10.389 -10.267 2.353 1.00 96.62 92 CYS A CA 1
ATOM 765 C C . CYS A 1 92 ? -10.244 -9.623 3.737 1.00 96.62 92 CYS A C 1
ATOM 767 O O . CYS A 1 92 ? -9.184 -9.749 4.341 1.00 96.62 92 CYS A O 1
ATOM 769 N N . ILE A 1 93 ? -11.274 -8.929 4.225 1.00 97.44 93 ILE A N 1
ATOM 770 C CA . ILE A 1 93 ? -11.252 -8.197 5.493 1.00 97.44 93 ILE A CA 1
ATOM 771 C C . ILE A 1 93 ? -12.182 -8.893 6.487 1.00 97.44 93 ILE A C 1
ATOM 773 O O . ILE A 1 93 ? -13.367 -9.063 6.201 1.00 97.44 93 ILE A O 1
ATOM 777 N N . THR A 1 94 ? -11.657 -9.241 7.660 1.00 97.12 94 THR A N 1
ATOM 778 C CA . THR A 1 94 ? -12.411 -9.847 8.764 1.00 97.12 94 THR A CA 1
ATOM 779 C C . THR A 1 94 ? -12.454 -8.872 9.934 1.00 97.12 94 THR A C 1
ATOM 781 O O . THR A 1 94 ? -11.414 -8.402 10.393 1.00 97.12 94 THR A O 1
ATOM 784 N N . ILE A 1 95 ? -13.656 -8.556 10.428 1.00 97.00 95 ILE A N 1
ATOM 785 C CA . ILE A 1 95 ? -13.853 -7.612 11.536 1.00 97.00 95 ILE A CA 1
ATOM 786 C C . ILE A 1 95 ? -14.762 -8.246 12.583 1.00 97.00 95 ILE A C 1
ATOM 788 O O . ILE A 1 95 ? -15.869 -8.673 12.265 1.00 97.00 95 ILE A O 1
ATOM 792 N N . GLN A 1 96 ? -14.324 -8.249 13.841 1.00 96.50 96 GLN A N 1
ATOM 793 C CA . GLN A 1 96 ? -15.170 -8.577 14.990 1.00 96.50 96 GLN A CA 1
ATOM 794 C C . GLN A 1 96 ? -15.274 -7.354 15.896 1.00 96.50 96 GLN A C 1
ATOM 796 O O . GLN A 1 96 ? -14.256 -6.800 16.311 1.00 96.50 96 GLN A O 1
ATOM 801 N N . ALA A 1 97 ? -16.499 -6.915 16.177 1.00 95.56 97 ALA A N 1
ATOM 802 C CA . ALA A 1 97 ? -16.763 -5.762 17.030 1.00 95.56 97 ALA A CA 1
ATOM 803 C C . ALA A 1 97 ? -16.824 -6.164 18.510 1.00 95.56 97 ALA A C 1
ATOM 805 O O . ALA A 1 97 ? -17.315 -7.239 18.847 1.00 95.56 97 ALA A O 1
ATOM 806 N N . GLU A 1 98 ? -16.382 -5.265 19.379 1.00 94.75 98 GLU A N 1
ATOM 807 C CA . GLU A 1 98 ? -16.571 -5.323 20.829 1.00 94.75 98 GLU A CA 1
ATOM 808 C C . GLU A 1 98 ? -16.981 -3.943 21.355 1.00 94.75 98 GLU A C 1
ATOM 810 O O . GLU A 1 98 ? -16.837 -2.927 20.659 1.00 94.75 98 GLU A O 1
ATOM 815 N N . GLU A 1 99 ? -17.496 -3.907 22.581 1.00 92.62 99 GLU A N 1
ATOM 816 C CA . GLU A 1 99 ? -17.777 -2.652 23.273 1.00 92.62 99 GLU A CA 1
ATOM 817 C C . GLU A 1 99 ? -16.471 -1.923 23.609 1.00 92.62 99 GLU A C 1
ATOM 819 O O . GLU A 1 99 ? -15.438 -2.519 23.935 1.00 92.62 99 GLU A O 1
ATOM 824 N N . SER A 1 100 ? -16.499 -0.605 23.450 1.00 88.06 100 SER A N 1
ATOM 825 C CA . SER A 1 100 ? -15.367 0.245 23.792 1.00 88.06 100 SER A CA 1
ATOM 826 C C . SER A 1 100 ? -15.439 0.657 25.261 1.00 88.06 100 SER A C 1
ATOM 828 O O . SER A 1 100 ? -16.516 0.842 25.814 1.00 88.06 100 SER A O 1
ATOM 830 N N . GLU A 1 101 ? -14.271 0.792 25.883 1.00 85.44 101 GLU A N 1
ATOM 831 C CA . GLU A 1 101 ? -14.131 1.263 27.268 1.00 85.44 101 GLU A CA 1
ATOM 832 C C . GLU A 1 101 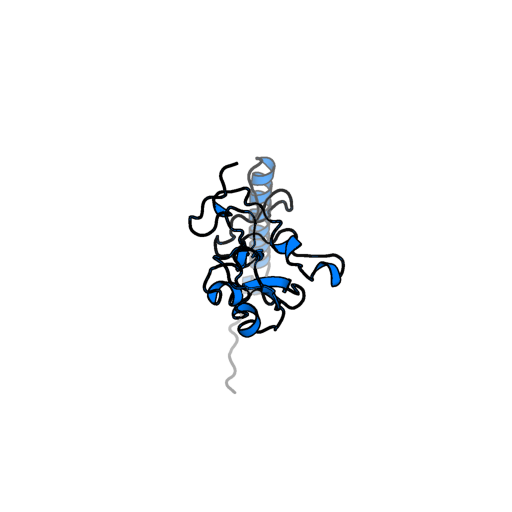? -14.316 2.784 27.371 1.00 85.44 101 GLU A C 1
ATOM 834 O O . GLU A 1 101 ? -14.686 3.300 28.421 1.00 85.44 101 GLU A O 1
ATOM 839 N N . ASP A 1 102 ? -14.074 3.503 26.271 1.00 82.12 102 ASP A N 1
ATOM 840 C CA . ASP A 1 102 ? -14.311 4.940 26.179 1.00 82.12 102 ASP A CA 1
ATOM 841 C C . ASP A 1 102 ? -15.819 5.211 26.025 1.00 82.12 102 ASP A C 1
ATOM 843 O O . ASP A 1 102 ? -16.390 4.791 25.014 1.00 82.12 102 ASP A O 1
ATOM 847 N N . PRO A 1 103 ? -16.466 5.934 26.960 1.00 81.00 103 PRO A N 1
ATOM 848 C CA . PRO A 1 103 ? -17.901 6.213 26.915 1.00 81.00 103 PRO A CA 1
ATOM 849 C C . PRO A 1 103 ? -18.333 7.055 25.703 1.00 81.00 103 PRO A C 1
ATOM 851 O O . PRO A 1 103 ? -19.517 7.075 25.367 1.00 81.00 103 PRO A O 1
ATOM 854 N N . LEU A 1 104 ? -17.403 7.740 25.027 1.00 82.44 104 LEU A N 1
ATOM 855 C CA . LEU A 1 104 ? -17.683 8.493 23.800 1.00 82.44 104 LEU A CA 1
ATOM 856 C C . LEU A 1 104 ? -17.766 7.596 22.557 1.00 82.44 104 LEU A C 1
ATOM 858 O O . LEU A 1 104 ? -18.305 8.007 21.527 1.00 82.44 104 LEU A O 1
ATOM 862 N N . ILE A 1 105 ? -17.231 6.376 22.625 1.00 82.25 105 ILE A N 1
ATOM 863 C CA . ILE A 1 105 ? -17.159 5.439 21.507 1.00 82.25 105 ILE A CA 1
ATOM 864 C C . ILE A 1 105 ? -17.984 4.209 21.871 1.00 82.25 105 ILE A C 1
ATOM 866 O O . ILE A 1 105 ? -17.685 3.509 22.823 1.00 82.25 105 ILE A O 1
ATOM 870 N N . GLN A 1 106 ? -19.000 3.883 21.075 1.00 86.81 106 GLN A N 1
ATOM 871 C CA . GLN A 1 106 ? -19.838 2.715 21.376 1.00 86.81 106 GLN A CA 1
ATOM 872 C C . GLN A 1 106 ? -19.140 1.383 21.057 1.00 86.81 106 GLN A C 1
ATOM 874 O O . GLN A 1 106 ? -19.272 0.412 21.795 1.00 86.81 106 GLN A O 1
ATOM 879 N N . LYS A 1 107 ? -18.414 1.313 19.931 1.00 90.94 107 LYS A N 1
ATOM 880 C CA . LYS A 1 107 ? -17.833 0.068 19.405 1.00 90.94 107 LYS A CA 1
ATOM 881 C C . LYS A 1 107 ? -16.404 0.270 18.925 1.00 90.94 107 LYS A C 1
ATOM 883 O O . LYS A 1 107 ? -16.091 1.282 18.299 1.00 90.94 107 LYS A O 1
ATOM 888 N N . ARG A 1 108 ? -15.567 -0.742 19.144 1.00 91.62 108 ARG A N 1
ATOM 889 C CA . ARG A 1 108 ? -14.201 -0.848 18.611 1.00 91.62 108 ARG A CA 1
ATOM 890 C C . ARG A 1 108 ? -13.995 -2.216 17.951 1.00 91.62 108 ARG A C 1
ATOM 892 O O . ARG A 1 108 ? -14.733 -3.154 18.253 1.00 91.62 108 ARG A O 1
ATOM 899 N N . PRO A 1 109 ? -13.028 -2.373 17.031 1.00 94.25 109 PRO A N 1
ATOM 900 C CA . PRO A 1 109 ? -12.704 -3.691 16.507 1.00 94.25 109 PRO A CA 1
ATOM 901 C C . PRO A 1 109 ? -11.868 -4.474 17.525 1.00 94.25 109 PRO A C 1
ATOM 903 O O . PRO A 1 109 ? -10.748 -4.064 17.841 1.00 94.25 109 PRO A O 1
ATOM 906 N N . ARG A 1 110 ? -12.373 -5.621 17.978 1.00 94.19 110 ARG A N 1
ATOM 907 C CA . ARG A 1 110 ? -11.583 -6.628 18.697 1.00 94.19 110 ARG A CA 1
ATOM 908 C C . ARG A 1 110 ? -10.570 -7.263 17.764 1.00 94.19 110 ARG A C 1
ATOM 910 O O . ARG A 1 110 ? -9.370 -7.221 18.011 1.00 94.19 110 ARG A O 1
ATOM 917 N N . VAL A 1 111 ? -11.086 -7.777 16.651 1.00 95.00 111 VAL A N 1
ATOM 918 C CA . VAL A 1 111 ? -10.316 -8.373 15.563 1.00 95.00 111 VAL A CA 1
ATOM 919 C C . VAL A 1 111 ? -10.495 -7.494 14.338 1.00 95.00 111 VAL A C 1
ATOM 921 O O . VAL A 1 111 ? -11.617 -7.112 13.996 1.00 95.00 111 VAL A O 1
ATOM 924 N N . PHE A 1 112 ? -9.383 -7.158 13.699 1.00 96.31 112 PHE A N 1
ATOM 925 C CA . PHE A 1 112 ? -9.361 -6.516 12.396 1.00 96.31 112 PHE A CA 1
ATOM 926 C C . PHE A 1 112 ? -8.219 -7.142 11.611 1.00 96.31 112 PHE A C 1
ATOM 928 O O . PHE A 1 112 ? -7.059 -6.879 11.910 1.00 96.31 112 PHE A O 1
ATOM 935 N N . GLU A 1 113 ? -8.548 -7.975 10.636 1.00 95.69 113 GLU A N 1
ATOM 936 C CA . GLU A 1 113 ? -7.566 -8.704 9.840 1.00 95.69 113 GLU A CA 1
ATOM 937 C C . GLU A 1 113 ? -7.779 -8.423 8.357 1.00 95.69 113 GLU A C 1
ATOM 939 O O . GLU A 1 113 ? -8.917 -8.374 7.882 1.00 95.69 113 GLU A O 1
ATOM 944 N N . ILE A 1 114 ? -6.684 -8.254 7.618 1.00 95.44 114 ILE A N 1
ATOM 945 C CA . ILE A 1 114 ? -6.705 -8.177 6.156 1.00 95.44 114 ILE A CA 1
ATOM 946 C C . ILE A 1 114 ? -5.814 -9.275 5.593 1.00 95.44 114 ILE A C 1
ATOM 948 O O . ILE A 1 114 ? -4.606 -9.282 5.815 1.00 95.44 114 ILE A O 1
ATOM 952 N N . ASP A 1 115 ? -6.391 -10.165 4.796 1.00 94.50 115 ASP A N 1
ATOM 953 C CA . ASP A 1 115 ? -5.625 -11.124 4.008 1.00 94.50 115 ASP A CA 1
ATOM 954 C C . ASP A 1 115 ? -5.084 -10.446 2.742 1.00 94.50 115 ASP A C 1
ATOM 956 O O . ASP A 1 115 ? -5.757 -10.348 1.710 1.00 94.50 115 ASP A O 1
ATOM 960 N N . VAL A 1 116 ? -3.844 -9.965 2.824 1.00 92.38 116 VAL A N 1
ATOM 961 C CA . VAL A 1 116 ? -3.174 -9.254 1.729 1.00 92.38 116 VAL A CA 1
ATOM 962 C C . VAL A 1 116 ? -2.860 -10.192 0.564 1.00 92.38 116 VAL A C 1
ATOM 964 O O . VAL A 1 116 ? -2.761 -9.732 -0.568 1.00 92.38 116 VAL A O 1
ATOM 967 N N . SER A 1 117 ? -2.812 -11.509 0.793 1.00 90.81 117 SER A N 1
ATOM 968 C CA . SER A 1 117 ? -2.638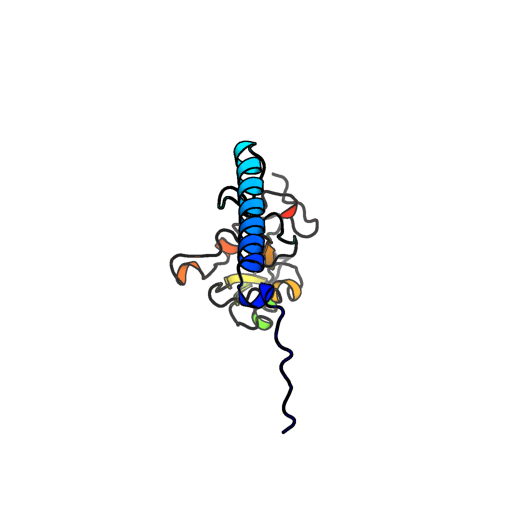 -12.488 -0.289 1.00 90.81 117 SER A CA 1
ATOM 969 C C . SER A 1 117 ? -3.851 -12.580 -1.223 1.00 90.81 117 SER A C 1
ATOM 971 O O . SER A 1 117 ? -3.712 -13.005 -2.368 1.00 90.81 117 SER A O 1
ATOM 973 N N . ARG A 1 118 ? -5.034 -12.160 -0.751 1.00 94.00 118 ARG A N 1
ATOM 974 C CA . ARG A 1 118 ? -6.275 -12.091 -1.542 1.00 94.00 118 ARG A CA 1
ATOM 975 C C . ARG A 1 118 ? -6.647 -10.674 -1.968 1.00 94.00 118 ARG A C 1
ATOM 977 O O . ARG A 1 118 ? -7.480 -10.507 -2.856 1.00 94.00 118 ARG A O 1
ATOM 984 N N . CYS A 1 119 ? -6.085 -9.655 -1.326 1.00 94.81 119 CYS A N 1
ATOM 985 C CA . CYS A 1 119 ? -6.411 -8.267 -1.619 1.00 94.81 119 CYS A CA 1
ATOM 986 C C . CYS A 1 119 ? -5.996 -7.879 -3.048 1.00 94.81 119 CYS A C 1
ATOM 988 O O . CYS A 1 119 ? -4.879 -8.146 -3.480 1.00 94.81 119 CYS A O 1
ATOM 990 N N . ILE A 1 120 ? -6.887 -7.188 -3.764 1.00 96.00 120 ILE A N 1
ATOM 991 C CA . ILE A 1 120 ? -6.629 -6.677 -5.122 1.00 96.00 120 ILE A CA 1
ATOM 992 C C . ILE A 1 120 ? -6.198 -5.200 -5.146 1.00 96.00 120 ILE A C 1
ATOM 994 O O . ILE A 1 120 ? -6.155 -4.594 -6.211 1.00 96.00 120 ILE A O 1
ATOM 998 N N . PHE A 1 121 ? -5.944 -4.594 -3.978 1.00 94.75 121 PHE A N 1
ATOM 999 C CA . PHE A 1 121 ? -5.476 -3.204 -3.831 1.00 94.75 121 PHE A CA 1
ATOM 1000 C C . PHE A 1 121 ? -6.354 -2.157 -4.552 1.00 94.75 121 PHE A C 1
ATOM 1002 O O . PHE A 1 121 ? -5.890 -1.127 -5.038 1.00 94.75 121 PHE A O 1
ATOM 1009 N N . CYS A 1 122 ? -7.667 -2.408 -4.608 1.00 95.69 122 CYS A N 1
ATOM 1010 C CA . CYS A 1 122 ? -8.630 -1.533 -5.287 1.00 95.69 122 CYS A CA 1
ATOM 1011 C C . CYS A 1 122 ? -8.958 -0.238 -4.526 1.00 95.69 122 CYS A C 1
ATOM 1013 O O . CYS A 1 122 ? -9.513 0.677 -5.120 1.00 95.69 122 CYS A O 1
ATOM 1015 N N . GLY A 1 123 ? -8.659 -0.148 -3.228 1.00 94.25 123 GLY A N 1
ATOM 1016 C CA . GLY A 1 123 ? -8.906 1.051 -2.420 1.00 94.25 123 GLY A CA 1
ATOM 1017 C C . GLY A 1 123 ? -10.350 1.344 -2.018 1.00 94.25 123 GLY A C 1
ATOM 1018 O O . GLY A 1 123 ? -10.565 2.299 -1.280 1.00 94.25 123 GLY A O 1
ATOM 1019 N N . PHE A 1 124 ? -11.328 0.512 -2.386 1.00 96.81 124 PHE A N 1
ATOM 1020 C CA . PHE A 1 124 ? -12.723 0.724 -1.970 1.00 96.81 124 PHE A CA 1
ATOM 1021 C C . PHE A 1 124 ? -12.914 0.723 -0.451 1.00 96.81 124 PHE A C 1
ATOM 1023 O O . PHE A 1 124 ? -13.801 1.397 0.059 1.00 96.81 124 PHE A O 1
ATOM 1030 N N . CYS A 1 125 ? -12.070 0.005 0.293 1.00 96.44 125 CYS A N 1
ATOM 1031 C CA . CYS A 1 125 ? -12.096 0.035 1.753 1.00 96.44 125 CYS A CA 1
ATOM 1032 C C . CYS A 1 125 ? -11.777 1.425 2.329 1.00 96.44 125 CYS A C 1
ATOM 1034 O O . CYS A 1 125 ? -12.340 1.772 3.365 1.00 96.44 125 CYS A O 1
ATOM 1036 N N . VAL A 1 126 ? -10.914 2.202 1.660 1.00 94.62 126 VAL A N 1
ATOM 1037 C CA . VAL A 1 126 ? -10.548 3.571 2.052 1.00 94.62 126 VAL A CA 1
ATOM 1038 C C . VAL A 1 126 ? -11.714 4.513 1.778 1.00 94.62 126 VAL A C 1
ATOM 1040 O O . VAL A 1 126 ? -12.151 5.228 2.671 1.00 94.62 126 VAL A O 1
ATOM 1043 N N . GLU A 1 127 ? -12.276 4.447 0.571 1.00 93.75 127 GLU A N 1
ATOM 1044 C CA . GLU A 1 127 ? -13.389 5.308 0.150 1.00 93.75 127 GLU A CA 1
ATOM 1045 C C . GLU A 1 127 ? -14.684 5.026 0.927 1.00 93.75 127 GLU A C 1
ATOM 1047 O O . GLU A 1 127 ? -15.447 5.941 1.223 1.00 93.75 127 GLU A O 1
ATOM 1052 N N . ALA A 1 128 ? -14.931 3.768 1.298 1.00 96.88 128 ALA A N 1
ATOM 1053 C CA . ALA A 1 128 ? -16.127 3.384 2.043 1.00 96.88 128 ALA A CA 1
ATOM 1054 C C . ALA A 1 128 ? -16.042 3.672 3.548 1.00 96.88 128 ALA A C 1
ATOM 1056 O O . ALA A 1 128 ? -17.032 3.477 4.255 1.00 96.88 128 ALA A O 1
ATOM 1057 N N . CYS A 1 129 ? -14.877 4.052 4.083 1.00 95.94 129 CYS A N 1
ATOM 1058 C CA . CYS A 1 129 ? -14.729 4.236 5.520 1.00 95.94 129 CYS A CA 1
ATOM 1059 C C . CYS A 1 129 ? -15.322 5.586 5.966 1.00 95.9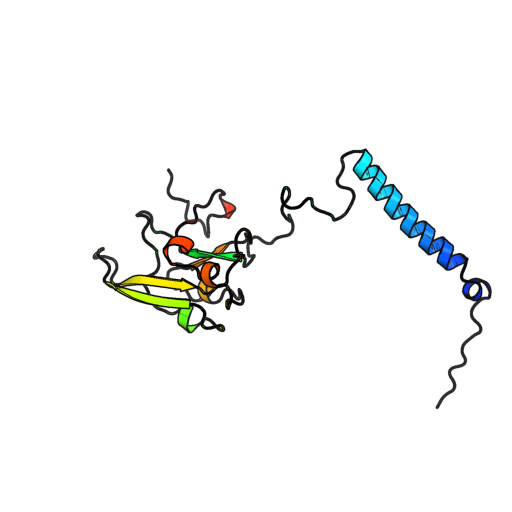4 129 CYS A C 1
ATOM 1061 O O . CYS A 1 129 ? -14.755 6.627 5.644 1.00 95.94 129 CYS A O 1
ATOM 1063 N N . PRO A 1 130 ? -16.392 5.612 6.786 1.00 94.06 130 PRO A N 1
ATOM 1064 C CA . PRO A 1 130 ? -17.075 6.862 7.139 1.00 94.06 130 PRO A CA 1
ATOM 1065 C C . PRO A 1 130 ? -16.274 7.743 8.105 1.00 94.06 130 PRO A C 1
ATOM 1067 O O . PRO A 1 130 ? -16.509 8.941 8.200 1.00 94.06 130 PRO A O 1
ATOM 1070 N N . VAL A 1 131 ? -15.350 7.135 8.851 1.00 90.88 131 VAL A N 1
ATOM 1071 C CA . VAL A 1 131 ? -14.488 7.803 9.840 1.00 90.88 131 VAL A CA 1
ATOM 1072 C C . VAL A 1 131 ? -13.020 7.737 9.445 1.00 90.88 131 VAL A C 1
ATOM 1074 O O . VAL A 1 131 ? -12.156 8.023 10.272 1.00 90.88 131 VAL A O 1
ATOM 1077 N N . ASP A 1 132 ? -12.741 7.304 8.210 1.00 90.69 132 ASP A N 1
ATOM 1078 C CA . ASP A 1 132 ? -11.394 7.332 7.653 1.00 90.69 132 ASP A CA 1
ATOM 1079 C C . ASP A 1 132 ? -10.358 6.597 8.541 1.00 90.69 132 ASP A C 1
ATOM 1081 O O . ASP A 1 132 ? -9.250 7.038 8.837 1.00 90.69 132 ASP A O 1
ATOM 1085 N N . ALA A 1 133 ? -10.777 5.433 9.039 1.00 92.25 133 ALA A N 1
ATOM 1086 C CA . ALA A 1 133 ? -9.983 4.586 9.919 1.00 92.25 133 ALA A CA 1
ATOM 1087 C C . ALA A 1 133 ? -8.992 3.681 9.181 1.00 92.25 133 ALA A C 1
ATOM 1089 O O . ALA A 1 133 ? -8.028 3.233 9.796 1.00 92.25 133 ALA A O 1
ATOM 1090 N N . ILE A 1 134 ? -9.235 3.377 7.904 1.00 92.81 134 ILE A N 1
ATOM 1091 C CA . ILE A 1 134 ? -8.358 2.558 7.062 1.00 92.81 134 ILE A CA 1
ATOM 1092 C C . ILE A 1 134 ? -7.890 3.385 5.871 1.00 92.81 134 ILE A C 1
ATOM 1094 O O . ILE A 1 134 ? -8.700 3.999 5.181 1.00 92.81 134 ILE A O 1
ATOM 1098 N N . ARG A 1 135 ? -6.580 3.383 5.626 1.00 89.69 135 ARG A N 1
ATOM 1099 C CA . ARG A 1 135 ? -5.937 4.101 4.520 1.00 89.69 135 ARG A CA 1
ATOM 1100 C C . ARG A 1 135 ? -4.922 3.209 3.817 1.00 89.69 135 ARG A C 1
ATOM 1102 O O . ARG A 1 135 ? -4.571 2.139 4.315 1.00 89.69 135 ARG A O 1
ATOM 1109 N N . MET A 1 136 ? -4.473 3.645 2.644 1.00 88.44 136 MET A N 1
ATOM 1110 C CA . MET A 1 136 ? -3.375 3.014 1.918 1.00 88.44 136 MET A CA 1
ATOM 1111 C C . MET A 1 136 ? -2.247 4.017 1.723 1.00 88.44 136 MET A C 1
ATOM 1113 O O . MET A 1 136 ? -2.500 5.159 1.349 1.00 88.44 136 MET A O 1
ATOM 1117 N N . LEU A 1 137 ? -1.020 3.577 1.968 1.00 82.25 137 LEU A N 1
ATOM 1118 C CA . LEU A 1 137 ? 0.186 4.363 1.735 1.00 82.25 137 LEU A CA 1
ATOM 1119 C C . LEU A 1 137 ? 0.653 4.216 0.299 1.00 82.25 137 LEU A C 1
ATOM 1121 O O . LEU A 1 137 ? 0.480 3.154 -0.296 1.00 82.25 137 LEU A O 1
ATOM 1125 N N . ALA A 1 138 ? 1.336 5.235 -0.219 1.00 80.62 138 ALA A N 1
ATOM 1126 C CA . ALA A 1 138 ? 1.996 5.140 -1.517 1.00 80.62 138 ALA A CA 1
ATOM 1127 C C . ALA A 1 138 ? 3.112 4.080 -1.527 1.00 80.62 138 ALA A C 1
ATOM 1129 O O . ALA A 1 138 ? 3.387 3.467 -2.561 1.00 80.62 138 ALA A O 1
ATOM 1130 N N . THR A 1 139 ? 3.721 3.838 -0.366 1.00 76.38 139 THR A N 1
ATOM 1131 C CA . THR A 1 139 ? 4.843 2.921 -0.185 1.00 76.38 139 THR A CA 1
ATOM 1132 C C . THR A 1 139 ? 4.418 1.457 -0.322 1.00 76.38 139 THR A C 1
ATOM 1134 O O . THR A 1 139 ? 3.440 1.001 0.278 1.00 76.38 139 THR A O 1
ATOM 1137 N N . THR A 1 140 ? 5.195 0.701 -1.101 1.00 71.12 140 THR A N 1
ATOM 1138 C CA . THR A 1 140 ? 5.002 -0.741 -1.351 1.00 71.12 140 THR A CA 1
ATOM 1139 C C . THR A 1 140 ? 6.016 -1.626 -0.622 1.00 71.12 140 THR A C 1
ATOM 1141 O O . THR A 1 140 ? 6.068 -2.836 -0.844 1.00 71.12 140 THR A O 1
ATOM 1144 N N . GLU A 1 141 ? 6.856 -1.038 0.224 1.00 67.81 141 GLU A N 1
ATOM 1145 C CA . GLU A 1 141 ? 7.863 -1.763 0.995 1.00 67.81 141 GLU A CA 1
ATOM 1146 C C . GLU A 1 141 ? 7.212 -2.689 2.029 1.00 67.81 141 GLU A C 1
ATOM 1148 O O . GLU A 1 141 ? 6.169 -2.379 2.610 1.00 67.81 141 GLU A O 1
ATOM 1153 N N . ASN A 1 142 ? 7.839 -3.846 2.259 1.00 69.88 142 ASN A N 1
ATOM 1154 C CA . ASN A 1 142 ? 7.423 -4.838 3.258 1.00 69.88 142 ASN A CA 1
ATOM 1155 C C . ASN A 1 142 ? 5.989 -5.387 3.090 1.00 69.88 142 ASN A C 1
ATOM 1157 O O . ASN A 1 142 ? 5.401 -5.894 4.045 1.00 69.88 142 ASN A O 1
ATOM 1161 N N . LEU A 1 143 ? 5.430 -5.328 1.873 1.00 77.06 143 LEU A N 1
ATOM 1162 C CA . LEU A 1 143 ? 4.145 -5.959 1.544 1.00 77.06 143 LEU A CA 1
ATOM 1163 C C . LEU A 1 143 ? 4.228 -7.492 1.514 1.00 77.06 143 LEU A C 1
ATOM 1165 O O . LEU A 1 143 ? 3.267 -8.190 1.847 1.00 77.06 143 LEU A O 1
ATOM 1169 N N . VAL A 1 144 ? 5.378 -8.015 1.097 1.00 77.62 144 VAL A N 1
ATOM 1170 C CA . VAL A 1 144 ? 5.585 -9.443 0.858 1.00 77.62 144 VAL A CA 1
ATOM 1171 C C . VAL A 1 144 ? 6.011 -10.167 2.133 1.00 77.62 144 VAL A C 1
ATOM 1173 O O . VAL A 1 144 ? 6.808 -9.666 2.921 1.00 77.62 144 VAL A O 1
ATOM 1176 N N . GLY A 1 145 ? 5.481 -11.372 2.328 1.00 78.44 145 GLY A N 1
ATOM 1177 C CA . GLY A 1 145 ? 5.925 -12.301 3.361 1.00 78.44 145 GLY A CA 1
ATOM 1178 C C . GLY A 1 145 ? 6.419 -13.598 2.728 1.00 78.44 145 GLY A C 1
ATOM 1179 O O . GLY A 1 145 ? 5.914 -14.010 1.689 1.00 78.44 145 GLY A O 1
ATOM 1180 N N . TYR A 1 146 ? 7.378 -14.269 3.368 1.00 83.19 146 TYR A N 1
ATOM 1181 C CA . TYR A 1 146 ? 7.884 -15.567 2.898 1.00 83.19 146 TYR A CA 1
ATOM 1182 C C . TYR A 1 146 ? 6.841 -16.692 2.971 1.00 83.19 146 TYR A C 1
ATOM 1184 O O . TYR A 1 146 ? 6.915 -17.656 2.218 1.00 83.19 146 TYR A O 1
ATOM 1192 N N . ASN A 1 147 ? 5.858 -16.554 3.865 1.00 85.38 147 ASN A N 1
ATOM 1193 C CA . ASN A 1 147 ? 4.789 -17.521 4.089 1.00 85.38 147 ASN A CA 1
ATOM 1194 C C . ASN A 1 147 ? 3.423 -16.858 3.923 1.00 85.38 147 ASN A C 1
ATOM 1196 O O . ASN A 1 147 ? 3.251 -15.688 4.271 1.00 85.38 147 ASN A O 1
ATOM 1200 N N . ARG A 1 148 ? 2.423 -17.641 3.499 1.00 85.06 148 ARG A N 1
ATOM 1201 C CA . ARG A 1 148 ? 1.028 -17.185 3.382 1.00 85.06 148 ARG A CA 1
ATOM 1202 C C . ARG A 1 148 ? 0.493 -16.588 4.682 1.00 85.06 148 ARG A C 1
ATOM 1204 O O . ARG A 1 148 ? -0.127 -15.534 4.649 1.00 85.06 148 ARG A O 1
ATOM 1211 N N . PHE A 1 149 ? 0.760 -17.234 5.813 1.00 85.31 149 PHE A N 1
ATOM 1212 C CA . PHE A 1 149 ? 0.290 -16.773 7.122 1.00 85.31 149 PHE A CA 1
ATOM 1213 C C . PHE A 1 149 ? 0.836 -15.384 7.485 1.00 85.31 149 PHE A C 1
ATOM 1215 O O . PHE A 1 149 ? 0.122 -14.585 8.072 1.00 85.31 149 PHE A O 1
ATOM 1222 N N . ASN A 1 150 ? 2.044 -15.036 7.026 1.00 82.50 150 ASN A N 1
ATOM 1223 C CA . ASN A 1 150 ? 2.643 -13.718 7.269 1.00 82.50 150 ASN A CA 1
ATOM 1224 C C . ASN A 1 150 ? 2.026 -12.603 6.398 1.00 82.50 150 ASN A C 1
ATOM 1226 O O . ASN A 1 150 ? 2.303 -11.419 6.622 1.00 82.50 150 ASN A O 1
ATOM 1230 N N . MET A 1 151 ? 1.223 -12.979 5.395 1.00 86.38 151 MET A N 1
ATOM 1231 C CA . MET A 1 151 ? 0.460 -12.069 4.534 1.00 86.38 151 MET A CA 1
ATOM 1232 C C . MET A 1 151 ? -0.962 -11.811 5.051 1.00 86.38 151 MET A C 1
ATOM 1234 O O . MET A 1 151 ? -1.680 -11.007 4.460 1.00 86.38 151 MET A O 1
ATOM 1238 N N . ILE A 1 152 ? -1.360 -12.447 6.155 1.00 91.00 152 ILE A N 1
ATOM 1239 C CA . ILE A 1 152 ? -2.542 -12.053 6.922 1.00 91.00 152 ILE A CA 1
ATOM 1240 C C . ILE A 1 152 ? -2.078 -10.974 7.896 1.00 91.00 152 ILE A C 1
ATOM 1242 O O . ILE A 1 152 ? -1.125 -11.164 8.651 1.00 91.00 152 ILE A O 1
ATOM 1246 N N . TYR A 1 153 ? -2.645 -9.781 7.768 1.00 91.50 153 TYR A N 1
ATOM 1247 C CA . TYR A 1 153 ? -2.248 -8.625 8.557 1.00 91.50 153 TYR A CA 1
ATOM 1248 C C . TYR A 1 153 ? -3.239 -8.421 9.684 1.00 91.50 153 TYR A C 1
ATOM 1250 O O . TYR A 1 153 ? -4.381 -8.037 9.436 1.00 91.50 153 TYR A O 1
ATOM 1258 N N . ASP A 1 154 ? -2.757 -8.624 10.903 1.00 91.62 154 ASP A N 1
ATOM 1259 C CA . ASP A 1 154 ? -3.535 -8.420 12.116 1.00 91.62 154 ASP A CA 1
ATOM 1260 C C . ASP A 1 154 ? -3.657 -6.936 12.467 1.00 91.62 154 ASP A C 1
ATOM 1262 O O . ASP A 1 154 ? -2.885 -6.083 12.010 1.00 91.62 154 ASP A O 1
ATOM 1266 N N . LYS A 1 155 ? -4.607 -6.636 13.354 1.00 91.44 155 LYS A N 1
ATOM 1267 C CA . LYS A 1 155 ? -4.910 -5.284 13.836 1.00 91.44 155 LYS A CA 1
ATOM 1268 C C . LYS A 1 155 ? -3.655 -4.560 14.322 1.00 91.44 155 LYS A C 1
ATOM 1270 O O . LYS A 1 155 ? -3.442 -3.409 13.961 1.00 91.44 155 LYS A O 1
ATOM 1275 N N . GLU A 1 156 ? -2.816 -5.235 15.101 1.00 89.00 156 GLU A N 1
ATOM 1276 C CA . GLU A 1 156 ? -1.574 -4.669 15.637 1.00 89.00 156 GLU A CA 1
ATOM 1277 C C . GLU A 1 156 ? -0.586 -4.326 14.517 1.00 89.00 156 GLU A C 1
ATOM 1279 O O . GLU A 1 156 ? -0.079 -3.211 14.452 1.00 89.00 156 GLU A O 1
ATOM 1284 N N . LYS A 1 157 ? -0.389 -5.226 13.546 1.00 87.50 157 LYS A N 1
ATOM 1285 C CA . LYS A 1 157 ? 0.493 -4.987 12.392 1.00 87.50 157 LYS A CA 1
ATOM 1286 C C . LYS A 1 157 ? 0.024 -3.820 11.516 1.00 87.50 157 LYS A C 1
ATOM 1288 O O . LYS A 1 157 ? 0.851 -3.139 10.904 1.00 87.50 157 LYS A O 1
ATOM 1293 N N . LEU A 1 158 ? -1.288 -3.606 11.433 1.00 89.56 158 LEU A N 1
ATOM 1294 C CA . LEU A 1 158 ? -1.892 -2.481 10.718 1.00 89.56 158 LEU A CA 1
ATOM 1295 C C . LEU A 1 158 ? -1.792 -1.160 11.496 1.00 89.56 158 LEU A C 1
ATOM 1297 O O . LEU A 1 158 ? -1.795 -0.105 10.865 1.00 89.56 158 LEU A O 1
ATOM 1301 N N . LEU A 1 159 ? -1.707 -1.216 12.829 1.00 88.19 159 LEU A N 1
ATOM 1302 C CA . LEU A 1 159 ? -1.537 -0.056 13.710 1.00 88.19 159 LEU A CA 1
ATOM 1303 C C . LEU A 1 159 ? -0.068 0.339 13.903 1.00 88.19 159 LEU A C 1
ATOM 1305 O O . LEU A 1 159 ? 0.190 1.515 14.121 1.00 88.19 159 LEU A O 1
ATOM 1309 N N . ASN A 1 160 ? 0.878 -0.598 13.792 1.00 77.19 160 ASN A N 1
ATOM 1310 C CA . ASN A 1 160 ? 2.322 -0.398 14.009 1.00 77.19 160 ASN A CA 1
ATOM 1311 C C . ASN A 1 160 ? 3.021 0.418 12.902 1.00 77.19 160 ASN A C 1
ATOM 1313 O O . ASN A 1 160 ? 4.185 0.179 12.578 1.00 77.19 160 ASN A O 1
ATOM 1317 N N . TRP A 1 161 ? 2.316 1.341 12.257 1.00 67.62 161 TRP A N 1
ATOM 1318 C CA . TRP A 1 161 ? 2.902 2.257 11.295 1.00 67.62 161 TRP A CA 1
ATOM 1319 C C . TRP A 1 161 ? 3.007 3.651 11.912 1.00 67.62 161 TRP A C 1
ATOM 1321 O O . TRP A 1 161 ? 2.004 4.244 12.302 1.00 67.62 161 TRP A O 1
ATOM 1331 N N . HIS A 1 162 ? 4.239 4.153 11.975 1.00 59.78 162 HIS A N 1
ATOM 1332 C CA . HIS A 1 162 ? 4.562 5.513 12.382 1.00 59.78 162 HIS A CA 1
ATOM 1333 C C . HIS A 1 162 ? 4.964 6.291 11.121 1.00 59.78 162 HIS A C 1
ATOM 1335 O O . HIS A 1 162 ? 5.879 5.841 10.424 1.00 59.78 162 HIS A O 1
ATOM 1341 N N . PRO A 1 163 ? 4.285 7.395 10.773 1.00 53.00 163 PRO A N 1
ATOM 1342 C CA . PRO A 1 163 ? 4.679 8.216 9.633 1.00 53.00 163 PRO A CA 1
ATOM 1343 C C . PRO A 1 163 ? 6.045 8.854 9.921 1.00 53.00 163 PRO A C 1
ATOM 1345 O O . PRO A 1 163 ? 6.217 9.513 10.941 1.00 53.00 163 PRO A O 1
ATOM 1348 N N . ILE A 1 164 ? 7.025 8.638 9.040 1.00 46.59 164 ILE A N 1
ATOM 1349 C CA . ILE A 1 164 ? 8.394 9.175 9.194 1.00 46.59 164 ILE A CA 1
ATOM 1350 C C . ILE A 1 164 ? 8.518 10.521 8.451 1.00 46.59 164 ILE A C 1
ATOM 1352 O O . ILE A 1 164 ? 9.442 11.296 8.689 1.00 46.59 164 ILE A O 1
ATOM 1356 N N . VAL A 1 165 ? 7.576 10.813 7.546 1.00 46.03 165 VAL A N 1
ATOM 1357 C CA . VAL A 1 165 ? 7.609 11.955 6.625 1.00 46.03 165 VAL A CA 1
ATOM 1358 C C . VAL A 1 165 ? 6.249 12.658 6.595 1.00 46.03 165 VAL A C 1
ATOM 1360 O O . VAL A 1 165 ? 5.217 12.008 6.671 1.00 46.03 165 VAL A O 1
ATOM 1363 N N . GLU A 1 166 ? 6.201 13.974 6.389 1.00 42.41 166 GLU A N 1
ATOM 1364 C CA . GLU A 1 166 ? 4.939 14.737 6.280 1.00 42.41 166 GLU A CA 1
ATOM 1365 C C . GLU A 1 166 ? 4.032 14.258 5.124 1.00 42.41 166 GLU A C 1
ATOM 1367 O O . GLU A 1 166 ? 2.817 14.400 5.152 1.00 42.41 166 GLU A O 1
ATOM 1372 N N . GLN A 1 167 ? 4.613 13.605 4.119 1.00 44.88 167 GLN A N 1
ATOM 1373 C CA . GLN A 1 167 ? 3.905 12.994 2.984 1.00 44.88 167 GLN A CA 1
ATOM 1374 C C . GLN A 1 167 ? 3.218 11.672 3.353 1.00 44.88 167 GLN A C 1
ATOM 1376 O O . GLN A 1 167 ? 2.249 11.271 2.710 1.00 44.88 167 GLN A O 1
ATOM 1381 N N . ASP A 1 168 ? 3.717 11.017 4.401 1.00 44.00 168 ASP A N 1
ATOM 1382 C CA . ASP A 1 168 ? 3.078 9.871 5.034 1.00 44.00 168 ASP A CA 1
ATOM 1383 C C . ASP A 1 168 ? 1.899 10.332 5.906 1.00 44.00 168 ASP A C 1
ATOM 1385 O O . ASP A 1 168 ? 1.078 9.523 6.319 1.00 44.00 168 ASP A O 1
ATOM 1389 N N . VAL A 1 169 ? 1.760 11.633 6.172 1.00 49.72 169 VAL A N 1
ATOM 1390 C CA . VAL A 1 169 ? 0.684 12.194 6.986 1.00 49.72 169 VAL A CA 1
ATOM 1391 C C . VAL A 1 169 ? -0.531 12.450 6.104 1.00 49.72 169 VAL A C 1
ATOM 1393 O O . VAL A 1 169 ? -0.555 13.318 5.233 1.00 49.72 169 VAL A O 1
ATOM 1396 N N . VAL A 1 170 ? -1.582 11.663 6.311 1.00 48.34 170 VAL A N 1
ATOM 1397 C CA . VAL A 1 170 ? -2.714 11.671 5.388 1.00 48.34 170 VAL A CA 1
ATOM 1398 C C . VAL A 1 170 ? -3.724 12.784 5.750 1.00 48.34 170 VAL A C 1
ATOM 1400 O O . VAL A 1 170 ? -4.243 12.836 6.866 1.00 48.34 170 VAL A O 1
ATOM 1403 N N . HIS A 1 171 ? -4.045 13.656 4.784 1.00 47.53 171 HIS A N 1
ATOM 1404 C CA . HIS A 1 171 ? -5.041 14.746 4.865 1.00 47.53 171 HIS A CA 1
ATOM 1405 C C . HIS A 1 171 ? -4.917 15.686 6.084 1.00 47.53 171 HIS A C 1
ATOM 1407 O O . HIS A 1 171 ? -5.910 15.981 6.745 1.00 47.53 171 HIS A O 1
ATOM 1413 N N . GLY A 1 172 ? -3.708 16.183 6.368 1.00 44.22 172 GLY A N 1
ATOM 1414 C CA . GLY A 1 172 ? -3.505 17.292 7.316 1.00 44.22 172 GLY A CA 1
ATOM 1415 C C . GLY A 1 172 ? -3.764 16.946 8.783 1.00 44.22 172 GLY A C 1
ATOM 1416 O O . GLY A 1 172 ? -3.853 17.840 9.618 1.00 44.22 172 GLY A O 1
ATOM 1417 N N . HIS A 1 173 ? -3.895 15.660 9.112 1.00 48.62 173 HIS A N 1
ATOM 1418 C CA . HIS A 1 173 ? -3.904 15.235 10.499 1.00 48.62 173 HIS A CA 1
ATOM 1419 C C . HIS A 1 173 ? -2.455 15.070 10.940 1.00 48.62 173 HIS A C 1
ATOM 1421 O O . HIS A 1 173 ? -1.907 13.983 10.793 1.00 48.62 173 HIS A O 1
ATOM 1427 N N . GLU A 1 174 ? -1.846 16.165 11.402 1.00 44.62 174 GLU A N 1
ATOM 1428 C CA . GLU A 1 174 ? -0.469 16.177 11.901 1.00 44.62 174 GLU A CA 1
ATOM 1429 C C . GLU A 1 174 ? -0.229 14.965 12.818 1.00 44.62 174 GLU A C 1
ATOM 1431 O O . GLU A 1 174 ? -1.108 14.631 13.632 1.00 44.62 174 GLU A O 1
ATOM 1436 N N . PRO A 1 175 ? 0.906 14.258 12.659 1.00 46.22 175 PRO A N 1
ATOM 1437 C CA . PRO A 1 175 ? 1.261 13.192 13.577 1.00 46.22 175 PRO A CA 1
ATOM 1438 C C . PRO A 1 175 ? 1.273 13.786 14.991 1.00 46.22 175 PRO A C 1
ATOM 1440 O O . PRO A 1 175 ? 1.598 14.968 15.139 1.00 46.22 175 PRO A O 1
ATOM 1443 N N . PRO A 1 176 ? 0.862 13.023 16.022 1.00 46.53 176 PRO A N 1
ATOM 1444 C CA . PRO A 1 176 ? 0.970 13.504 17.391 1.00 46.53 176 PRO A CA 1
ATOM 1445 C C . PRO A 1 176 ? 2.403 13.996 17.594 1.00 46.53 176 PRO A C 1
ATOM 1447 O O . PRO A 1 176 ? 3.343 13.266 17.297 1.00 46.53 176 PRO A O 1
ATOM 1450 N N . ALA A 1 177 ? 2.541 15.266 17.974 1.00 44.28 177 ALA A N 1
ATOM 1451 C CA . ALA A 1 177 ? 3.840 15.848 18.251 1.00 44.28 177 ALA A CA 1
ATOM 1452 C C . ALA A 1 177 ? 4.429 15.082 19.437 1.00 44.28 177 ALA A C 1
ATOM 1454 O O . ALA A 1 177 ? 3.869 15.140 20.535 1.00 44.28 177 ALA A O 1
ATOM 1455 N N . ASP A 1 178 ? 5.487 14.322 19.175 1.00 46.41 178 ASP A N 1
ATOM 1456 C CA . ASP A 1 178 ? 6.360 13.790 20.217 1.00 46.41 178 ASP A CA 1
ATOM 1457 C C . ASP A 1 178 ? 6.909 14.942 21.081 1.00 46.41 178 ASP A C 1
ATOM 1459 O O . ASP A 1 178 ? 7.312 15.985 20.505 1.00 46.41 178 ASP A O 1
#

Nearest PDB structures (foldseek):
  7p64-assembly1_I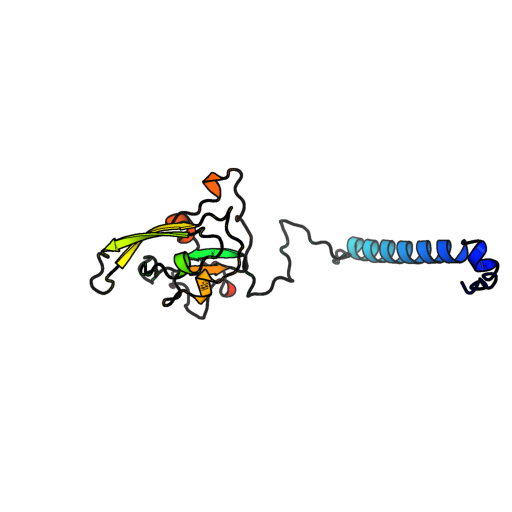  TM=8.895E-01  e=9.887E-13  Escherichia coli BL21(DE3)
  7zeb-assembly1_9  TM=8.289E-01  e=4.620E-13  Ovis aries
  7ard-assembly1_I  TM=8.190E-01  e=6.343E-13  Polytomella sp. Pringsheim 198.80
  8olt-assembly1_I  TM=6.827E-01  e=1.784E-13  Mus musculus
  8j9j-assembly1_S8  TM=8.042E-01  e=2.560E-12  Euglena gracilis

Solvent-accessible surface area (backbone atoms only — not comparable to full-atom values): 10830 Å² total; per-residue (Å²): 134,84,80,80,81,76,72,82,69,60,67,67,68,75,66,40,57,64,59,51,53,51,51,50,52,53,53,50,50,53,50,53,55,28,50,53,26,48,77,67,79,37,89,43,64,97,73,74,60,73,85,88,43,77,77,85,84,66,55,82,84,32,68,38,42,70,36,41,38,61,40,95,86,68,45,69,49,42,55,52,79,53,48,35,36,71,63,33,89,62,62,34,47,48,77,39,67,36,78,41,90,51,91,91,40,74,37,27,53,73,42,41,35,37,34,55,84,55,50,79,65,78,56,53,38,36,76,51,32,93,72,58,18,41,44,57,36,48,56,64,76,86,68,76,48,100,44,74,73,67,24,44,39,42,49,64,69,27,47,73,67,76,70,90,46,78,86,62,38,68,89,82,53,73,71,79,83,127

pLDDT: mean 82.75, std 14.75, range [42.41, 98.0]

Radius of gyration: 27.2 Å; Cα contacts (8 Å, |Δi|>4): 217; chains: 1; bounding box: 52×35×85 Å

Foldseek 3Di:
DDDDPDPDPPPVVVVVPVVVVVVVVVVVVLVVQLVVCVVVVHRRDPDDDPPVDDDPPQDLQALADKAFDADLVLAGLDLQPCQLCVQQPLSFWDFDWDQDPDPVRGIDTPKIKGQLVRHPSPCVSQVRGPRNRMDGGSDHPPCDDPDSVSSIAIPVNRSPDDDPDVSRVPPPPDGNDD

Secondary structure (DSSP, 8-state):
----------HHHHT-HHHHHHHHHHHHHHHHHHHHHHHTTS--SS---TTTS--TT--TT----EEEPBPTTS-B------HHHHH-TT--EEEEEEE-SSTT-SEEEEEEEEETTT-----HHHHT-TT--EEE-S--TT---SSGGGGEE-HHHHH-----SGGGSGGG------

Mean predicted aligned error: 9.91 Å

Sequence (178 aa):
MEYVDRKKRQFLIQIYYREIARGVWITTKHFFRNLWKWLTFRKGGVVILYPEETRPDMSPNNRGRHVLVQRPNGSSRCVACQMCATICPAQCITIQAEESEDPLIQKRPRVFEIDVSRCIFCGFCVEACPVDAIRMLATTENLVGYNRFNMIYDKEKLLNWHPIVEQDVVHGHEPPAD